Protein AF-A0A835G4K2-F1 (afdb_monomer_lite)

Secondary structure (DSSP, 8-state):
-PPEEEEETTTTEEEEEPPSSPPHHHHHHHHHHHHTT-EEES--B-TTSPBPSSEEES-S----------GGG---TT--HHHHHHHHHHHHHHHHHHHH--HHHHHHHHHHHHHHHHHHHHHHHHHHHHHHHHHHH-HHHHHHHHHHH-S-SSPPS-EEETTEEE--HHHHHHHHHHHHHHHSPP-----S-------

pLDDT: mean 77.98, std 14.08, range [44.12, 98.12]

Organism: Spodoptera exigua (NCBI:txid7107)

Radius of gyration: 25.89 Å; chains: 1; bounding box: 50×39×83 Å

Structure (mmCIF, N/CA/C/O backbone):
data_AF-A0A835G4K2-F1
#
_entry.id   AF-A0A835G4K2-F1
#
loop_
_atom_site.group_PDB
_atom_site.id
_atom_site.type_symbol
_atom_site.label_atom_id
_atom_site.label_alt_id
_atom_site.label_comp_id
_atom_site.label_asym_id
_atom_site.label_entity_id
_atom_site.label_seq_id
_atom_site.pdbx_PDB_ins_code
_atom_site.Cartn_x
_atom_site.Cartn_y
_atom_site.Cartn_z
_atom_site.occupancy
_atom_site.B_iso_or_equiv
_atom_site.auth_seq_id
_atom_site.auth_comp_id
_atom_site.auth_asym_id
_atom_site.auth_atom_id
_atom_site.pdbx_PDB_model_num
ATOM 1 N N . MET A 1 1 ? -15.931 -18.625 -16.075 1.00 48.75 1 MET A N 1
ATOM 2 C CA . MET A 1 1 ? -16.857 -17.596 -16.593 1.00 48.75 1 MET A CA 1
ATOM 3 C C . MET A 1 1 ? -16.774 -16.388 -15.678 1.00 48.75 1 MET A C 1
ATOM 5 O O . MET A 1 1 ? -16.647 -16.581 -14.477 1.00 48.75 1 MET A O 1
ATOM 9 N N . GLY A 1 2 ? -16.692 -15.182 -16.240 1.00 57.69 2 GLY A N 1
ATOM 10 C CA . GLY A 1 2 ? -16.420 -13.950 -15.491 1.00 57.69 2 GLY A CA 1
ATOM 11 C C . GLY A 1 2 ? -17.673 -13.121 -15.216 1.00 57.69 2 GLY A C 1
ATOM 12 O O . GLY A 1 2 ? -18.756 -13.422 -15.719 1.00 57.69 2 GLY A O 1
ATOM 13 N N . LEU A 1 3 ? -17.499 -12.058 -14.431 1.00 66.44 3 LEU A N 1
ATOM 14 C CA . LEU A 1 3 ? -18.499 -11.005 -14.264 1.00 66.44 3 LEU A CA 1
ATOM 15 C C . LEU A 1 3 ? -18.746 -10.329 -15.616 1.00 66.44 3 LEU A C 1
ATOM 17 O O . LEU A 1 3 ? -17.797 -9.885 -16.267 1.00 66.44 3 LEU A O 1
ATOM 21 N N . LEU A 1 4 ? -20.008 -10.273 -16.038 1.00 73.81 4 LEU A N 1
ATOM 22 C CA . LEU A 1 4 ? -20.408 -9.470 -17.187 1.00 73.81 4 LEU A CA 1
ATOM 23 C C . LEU A 1 4 ? -20.665 -8.048 -16.710 1.00 73.81 4 LEU A C 1
ATOM 25 O O . LEU A 1 4 ? -21.103 -7.837 -15.586 1.00 73.81 4 LEU A O 1
ATOM 29 N N . TRP A 1 5 ? -20.390 -7.071 -17.559 1.00 75.38 5 TRP A N 1
ATOM 30 C CA . TRP A 1 5 ? -20.588 -5.669 -17.227 1.00 75.38 5 TRP A CA 1
ATOM 31 C C . TRP A 1 5 ? -21.535 -5.053 -18.245 1.00 75.38 5 TRP A C 1
ATOM 33 O O . TRP A 1 5 ? -21.239 -5.049 -19.440 1.00 75.38 5 TRP A O 1
ATOM 43 N N . SER A 1 6 ? -22.677 -4.551 -17.780 1.00 75.25 6 SER A N 1
ATOM 44 C CA . SER A 1 6 ? -23.662 -3.890 -18.635 1.00 75.25 6 SER A CA 1
ATOM 45 C C . SER A 1 6 ? -23.572 -2.372 -18.482 1.00 75.25 6 SER A C 1
ATOM 47 O O . SER A 1 6 ? -23.557 -1.890 -17.343 1.00 75.25 6 SER A O 1
ATOM 49 N N . PRO A 1 7 ? -23.555 -1.606 -19.585 1.00 76.25 7 PRO A N 1
ATOM 50 C CA . PRO A 1 7 ? -23.601 -0.153 -19.524 1.00 76.25 7 PRO A CA 1
ATOM 51 C C . PRO A 1 7 ? -24.964 0.328 -19.033 1.00 76.25 7 PRO A C 1
ATOM 53 O O . PRO A 1 7 ? -26.002 -0.158 -19.478 1.00 76.25 7 PRO A O 1
ATOM 56 N N . ILE A 1 8 ? -24.960 1.308 -18.134 1.00 67.50 8 ILE A N 1
ATOM 57 C CA . ILE A 1 8 ? -26.169 1.968 -17.636 1.00 67.50 8 ILE A CA 1
ATOM 58 C C . ILE A 1 8 ? -25.994 3.469 -17.847 1.00 67.50 8 ILE A C 1
ATOM 60 O O . ILE A 1 8 ? -24.923 4.000 -17.581 1.00 67.50 8 ILE A O 1
ATOM 64 N N . SER A 1 9 ? -27.043 4.134 -18.352 1.00 57.31 9 SER A N 1
ATOM 65 C CA . SER A 1 9 ? -27.071 5.574 -18.662 1.00 57.31 9 SER A CA 1
ATOM 66 C C . SER A 1 9 ? -25.982 6.038 -19.646 1.00 57.31 9 SER A C 1
ATOM 68 O O . SER A 1 9 ? -24.827 6.224 -19.276 1.00 57.31 9 SER A O 1
ATOM 70 N N . LYS A 1 10 ? -26.339 6.240 -20.926 1.00 60.12 10 LYS A N 1
ATOM 71 C CA . LYS A 1 10 ? -25.470 6.811 -21.989 1.00 60.12 10 LYS A CA 1
ATOM 72 C C . LYS A 1 10 ? -24.029 6.239 -22.082 1.00 60.12 10 LYS A C 1
ATOM 74 O O . LYS A 1 10 ? -23.176 6.852 -22.711 1.00 60.12 10 LYS A O 1
ATOM 79 N N . GLY A 1 11 ?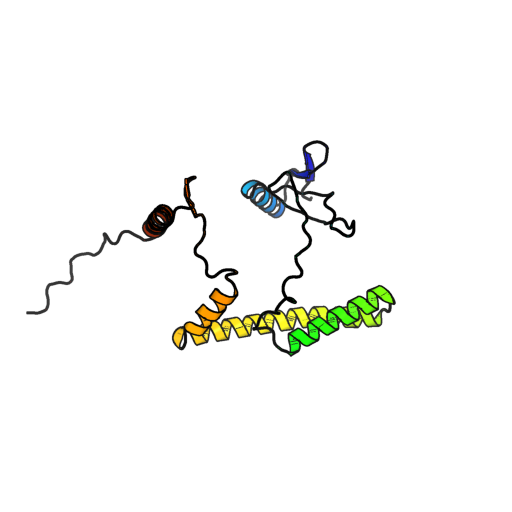 -23.752 5.068 -21.494 1.00 60.31 11 GLY A N 1
ATOM 80 C CA . GLY A 1 11 ? -22.424 4.442 -21.459 1.00 60.31 11 GLY A CA 1
ATOM 81 C C . GLY A 1 11 ? -21.434 5.037 -20.446 1.00 60.31 11 GLY A C 1
ATOM 82 O O . GLY A 1 11 ? -20.242 4.738 -20.528 1.00 60.31 11 GLY A O 1
ATOM 83 N N . CYS A 1 12 ? -21.885 5.868 -19.501 1.00 60.62 12 CYS A N 1
ATOM 84 C CA . CYS A 1 12 ? -20.992 6.555 -18.562 1.00 60.62 12 CYS A CA 1
ATOM 85 C C . CYS A 1 12 ? -20.387 5.613 -17.506 1.00 60.62 12 CYS A C 1
ATOM 87 O O . CYS A 1 12 ? -19.228 5.790 -17.124 1.00 60.62 12 CYS A O 1
ATOM 89 N N . TYR A 1 13 ? -21.132 4.592 -17.075 1.00 71.50 13 TYR A N 1
ATOM 90 C CA . TYR A 1 13 ? -20.668 3.582 -16.123 1.00 71.50 13 TYR A CA 1
ATOM 91 C C . TYR A 1 13 ? -21.251 2.200 -16.423 1.00 71.50 13 TYR A C 1
ATOM 93 O O . TYR A 1 13 ? -22.231 2.045 -17.157 1.00 71.50 13 TYR A O 1
ATOM 101 N N . LEU A 1 14 ? -20.613 1.180 -15.856 1.00 74.50 14 LEU A N 1
ATOM 102 C CA . LEU A 1 14 ? -21.011 -0.212 -15.950 1.00 74.50 14 LEU A CA 1
ATOM 103 C C . LEU A 1 14 ? -21.478 -0.718 -14.585 1.00 74.50 14 LEU A C 1
ATOM 105 O O . LEU A 1 14 ? -20.848 -0.445 -13.559 1.00 74.50 14 LEU A O 1
ATOM 109 N N . LYS A 1 15 ? -22.548 -1.514 -14.574 1.00 76.25 15 LYS A N 1
ATOM 110 C CA . LYS A 1 15 ? -22.888 -2.353 -13.420 1.00 76.25 15 LYS A CA 1
ATOM 111 C C . LYS A 1 15 ? -22.570 -3.813 -13.714 1.00 76.25 15 LYS A C 1
ATOM 113 O O . LYS A 1 15 ? -22.701 -4.246 -14.864 1.00 76.25 15 LYS A O 1
ATOM 118 N N . PRO A 1 16 ? -22.131 -4.559 -12.694 1.00 75.50 16 PRO A N 1
ATOM 119 C CA . PRO A 1 16 ? -21.855 -5.968 -12.855 1.00 75.50 16 PRO A CA 1
ATOM 120 C C . PRO A 1 16 ? -23.190 -6.724 -12.966 1.00 75.50 16 PRO A C 1
ATOM 122 O O . PRO A 1 16 ? -24.143 -6.458 -12.236 1.00 75.50 16 PRO A O 1
ATOM 125 N N . VAL A 1 17 ? -23.258 -7.657 -13.905 1.00 72.50 17 VAL A N 1
ATOM 126 C CA . VAL A 1 17 ? -24.397 -8.537 -14.160 1.00 72.50 17 VAL A CA 1
ATOM 127 C C . VAL A 1 17 ? -23.929 -9.964 -13.927 1.00 72.50 17 VAL A C 1
ATOM 129 O O . VAL A 1 17 ? -22.868 -10.375 -14.412 1.00 72.50 17 VAL A O 1
ATOM 132 N N . ALA A 1 18 ? -24.722 -10.725 -13.176 1.00 62.84 18 ALA A N 1
ATOM 133 C CA . ALA A 1 18 ? -24.475 -12.144 -12.989 1.00 62.84 18 ALA A CA 1
ATOM 134 C C . ALA A 1 18 ? -24.522 -12.852 -14.350 1.00 62.84 18 ALA A C 1
ATOM 136 O O . ALA A 1 18 ? -25.556 -12.870 -15.015 1.00 62.84 18 ALA A O 1
ATOM 137 N N . SER A 1 19 ? -23.405 -13.444 -14.774 1.00 61.34 19 SER A N 1
ATOM 138 C CA . SER A 1 19 ? -23.455 -14.478 -15.803 1.00 61.34 19 SER A CA 1
ATOM 139 C C . SER A 1 19 ? -24.016 -15.738 -15.149 1.00 61.34 19 SER A C 1
ATOM 141 O O . SER A 1 19 ? -23.544 -16.140 -14.092 1.00 61.34 19 SER A O 1
ATOM 143 N N . ILE A 1 20 ? -25.051 -16.343 -15.729 1.00 60.53 20 ILE A N 1
ATOM 144 C CA . ILE A 1 20 ? -25.558 -17.635 -15.254 1.00 60.53 20 ILE A CA 1
ATOM 145 C C . ILE A 1 20 ? -24.767 -18.732 -15.986 1.00 60.53 20 ILE A C 1
ATOM 147 O O . ILE A 1 20 ? -24.764 -18.718 -17.220 1.00 60.53 20 ILE A O 1
ATOM 151 N N . PRO A 1 21 ? -24.110 -19.684 -15.290 1.00 55.91 21 PRO A N 1
ATOM 152 C CA . PRO A 1 21 ? -23.975 -19.822 -13.837 1.00 55.91 21 PRO A CA 1
ATOM 153 C C . PRO A 1 21 ? -22.789 -19.012 -13.273 1.00 55.91 21 PRO A C 1
ATOM 155 O O . PRO A 1 21 ? -21.667 -19.092 -13.783 1.00 55.91 21 PRO A O 1
ATOM 158 N N . ALA A 1 22 ? -23.034 -18.258 -12.196 1.00 59.00 22 ALA A N 1
ATOM 159 C CA . ALA A 1 22 ? -22.029 -17.407 -11.564 1.00 59.00 22 ALA A CA 1
ATOM 160 C C . ALA A 1 22 ? -21.124 -18.238 -10.643 1.00 59.00 22 ALA A C 1
ATOM 162 O O . ALA A 1 22 ? -21.602 -19.030 -9.834 1.00 59.00 22 ALA A O 1
ATOM 163 N N . ASP A 1 23 ? -19.807 -18.044 -10.744 1.00 72.38 23 ASP A N 1
ATOM 164 C CA . ASP A 1 23 ? -18.844 -18.577 -9.77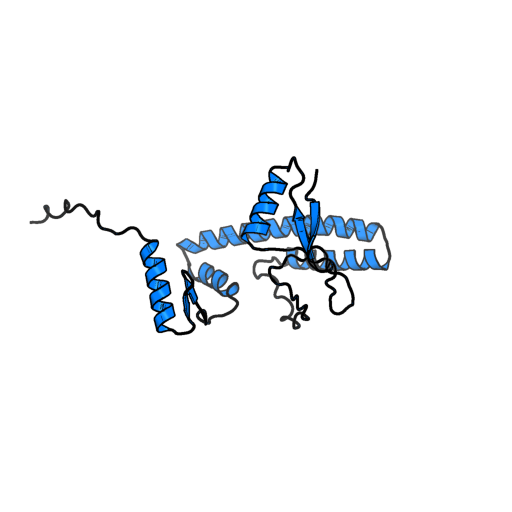1 1.00 72.38 23 ASP A CA 1
ATOM 165 C C . ASP A 1 23 ? -19.155 -18.020 -8.361 1.00 72.38 23 ASP A C 1
ATOM 167 O O . ASP A 1 23 ? -19.597 -16.874 -8.218 1.00 72.38 23 ASP A O 1
ATOM 171 N N . SER A 1 24 ? -18.902 -18.792 -7.300 1.00 76.38 24 SER A N 1
ATOM 172 C CA . SER A 1 24 ? -19.166 -18.389 -5.905 1.00 76.38 24 SER A CA 1
ATOM 173 C C . SER A 1 24 ? -18.432 -17.097 -5.533 1.00 76.38 24 SER A C 1
ATOM 175 O O . SER A 1 24 ? -18.964 -16.243 -4.824 1.00 76.38 24 SER A O 1
ATOM 177 N N . LYS A 1 25 ? -17.239 -16.889 -6.102 1.00 78.31 25 LYS A N 1
ATOM 178 C CA . LYS A 1 25 ? -16.471 -15.643 -5.955 1.00 78.31 25 LYS A CA 1
ATOM 179 C C . LYS A 1 25 ? -17.099 -14.465 -6.696 1.00 78.31 25 LYS A C 1
ATOM 181 O O . LYS A 1 25 ? -17.064 -13.347 -6.192 1.00 78.31 25 LYS A O 1
ATOM 186 N N . ALA A 1 26 ? -17.651 -14.701 -7.886 1.00 76.75 26 ALA A N 1
ATOM 187 C CA . ALA A 1 26 ? -18.328 -13.665 -8.661 1.00 76.75 26 ALA A CA 1
ATOM 188 C C . ALA A 1 26 ? -19.593 -13.197 -7.934 1.00 76.75 26 ALA A C 1
ATOM 190 O O . ALA A 1 26 ? -19.836 -11.999 -7.850 1.00 76.75 26 ALA A O 1
ATOM 191 N N . THR A 1 27 ? -20.327 -14.134 -7.334 1.00 78.31 27 THR A N 1
ATOM 192 C CA . THR A 1 27 ? -21.513 -13.851 -6.515 1.00 78.31 27 THR A CA 1
ATOM 193 C C . THR A 1 27 ? -21.160 -12.989 -5.303 1.00 78.31 27 THR A C 1
ATOM 195 O O . THR A 1 27 ? -21.750 -11.933 -5.125 1.00 78.31 27 THR A O 1
ATOM 198 N N . PHE A 1 28 ? -20.101 -13.330 -4.559 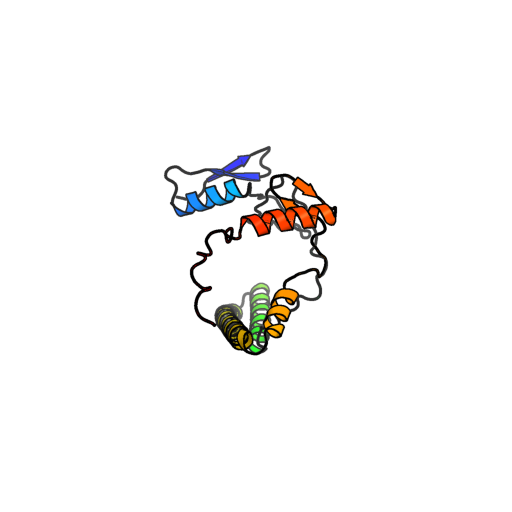1.00 81.94 28 PHE A N 1
ATOM 199 C CA . PHE A 1 28 ? -19.638 -12.501 -3.438 1.00 81.94 28 PHE A CA 1
ATOM 200 C C . PHE A 1 28 ? -19.264 -11.070 -3.860 1.00 81.94 28 PHE A C 1
ATOM 202 O O . PHE A 1 28 ? -19.558 -10.103 -3.161 1.00 81.94 28 PHE A O 1
ATOM 209 N N . ILE A 1 29 ? -18.608 -10.920 -5.016 1.00 80.75 29 ILE A N 1
ATOM 210 C CA . ILE A 1 29 ? -18.260 -9.599 -5.550 1.00 80.75 29 ILE A CA 1
ATOM 211 C C . ILE A 1 29 ? -19.523 -8.829 -5.955 1.00 80.75 29 ILE A C 1
ATOM 213 O O . ILE A 1 29 ? -19.603 -7.635 -5.683 1.00 80.75 29 ILE A O 1
ATOM 217 N N . LEU A 1 30 ? -20.509 -9.486 -6.569 1.00 80.69 30 LEU A N 1
ATOM 218 C CA . LEU A 1 30 ? -21.797 -8.873 -6.908 1.00 80.69 30 LEU A CA 1
ATOM 219 C C . LEU A 1 30 ? -22.533 -8.394 -5.660 1.00 80.69 30 LEU A C 1
ATOM 221 O O . LEU A 1 30 ? -22.976 -7.248 -5.630 1.00 80.69 30 LEU A O 1
ATOM 225 N N . ASP A 1 31 ? -22.595 -9.231 -4.628 1.00 81.38 31 ASP A N 1
ATOM 226 C CA . ASP A 1 31 ? -23.243 -8.902 -3.362 1.00 81.38 31 ASP A CA 1
ATOM 227 C C . ASP A 1 31 ? -22.553 -7.717 -2.690 1.00 81.38 31 ASP A C 1
ATOM 229 O O . ASP A 1 31 ? -23.218 -6.779 -2.262 1.00 81.38 31 ASP A O 1
ATOM 233 N N . PHE A 1 32 ? -21.218 -7.702 -2.664 1.00 83.75 32 PHE A N 1
ATOM 234 C CA . PHE A 1 32 ? -20.450 -6.588 -2.113 1.00 83.75 32 PHE A CA 1
ATOM 235 C C . PHE A 1 32 ? -20.661 -5.287 -2.901 1.00 83.75 32 PHE A C 1
ATOM 237 O O . PHE A 1 32 ? -20.906 -4.235 -2.311 1.00 83.75 32 PHE A O 1
ATOM 244 N N . LEU A 1 33 ? -20.594 -5.343 -4.235 1.00 82.75 33 LEU A N 1
ATOM 245 C CA . LEU A 1 33 ? -20.821 -4.175 -5.089 1.00 82.75 33 LEU A CA 1
ATOM 246 C C . LEU A 1 33 ? -22.257 -3.658 -4.944 1.00 82.75 33 LEU A C 1
ATOM 248 O O . LEU A 1 33 ? -22.457 -2.448 -4.881 1.00 82.75 33 LEU A O 1
ATOM 252 N N . SER A 1 34 ? -23.239 -4.552 -4.825 1.00 81.50 34 SER A N 1
ATOM 253 C CA . SER A 1 34 ? -24.638 -4.199 -4.581 1.00 81.50 34 SER A CA 1
ATOM 254 C C . SER A 1 34 ? -24.832 -3.574 -3.199 1.00 81.50 34 SER A C 1
ATOM 256 O O . SER A 1 34 ? -25.414 -2.497 -3.090 1.00 81.50 34 SER A O 1
ATOM 258 N N . LEU A 1 3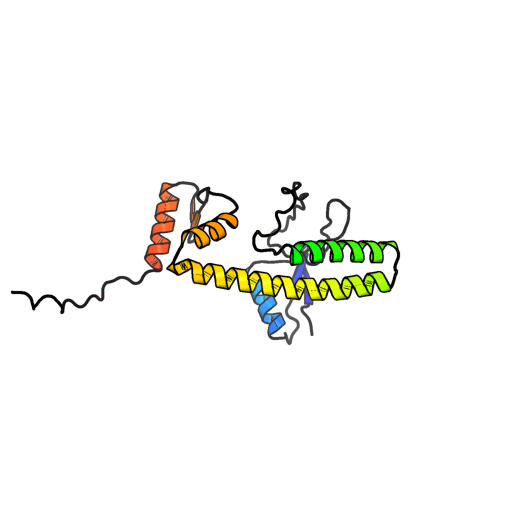5 ? -24.301 -4.205 -2.148 1.00 81.56 35 LEU A N 1
ATOM 259 C CA . LEU A 1 35 ? -24.386 -3.734 -0.764 1.00 81.56 35 LEU A CA 1
ATOM 260 C C . LEU A 1 35 ? -23.790 -2.334 -0.606 1.00 81.56 35 LEU A C 1
ATOM 262 O O . LEU A 1 35 ? -24.355 -1.481 0.074 1.00 81.56 35 LEU A O 1
ATOM 266 N N . CYS A 1 36 ? -22.650 -2.090 -1.249 1.00 79.94 36 CYS A N 1
ATOM 267 C CA . CYS A 1 36 ? -21.974 -0.802 -1.201 1.00 79.94 36 CYS A CA 1
ATOM 268 C C . CYS A 1 36 ? -22.481 0.191 -2.259 1.00 79.94 36 CYS A C 1
ATOM 270 O O . CYS A 1 36 ? -21.959 1.300 -2.317 1.00 79.94 36 CYS A O 1
ATOM 272 N N . ASN A 1 37 ? -23.465 -0.185 -3.087 1.00 81.12 37 ASN A N 1
ATOM 273 C CA . ASN A 1 37 ? -23.966 0.597 -4.223 1.00 81.12 37 ASN A CA 1
ATOM 274 C C . ASN A 1 37 ? -22.846 1.085 -5.168 1.00 81.12 37 ASN A C 1
ATOM 276 O O . ASN A 1 37 ? -22.836 2.229 -5.617 1.00 81.12 37 ASN A O 1
ATOM 280 N N . LEU A 1 38 ? -21.862 0.229 -5.437 1.00 80.75 38 LEU A N 1
ATOM 281 C CA . LEU A 1 38 ? -20.697 0.540 -6.259 1.00 80.75 38 LEU A CA 1
ATOM 282 C C . LEU A 1 38 ? -20.958 0.224 -7.734 1.00 80.75 38 LEU A C 1
ATOM 284 O O . LEU A 1 38 ? -21.431 -0.852 -8.097 1.00 80.75 38 LEU A O 1
ATOM 288 N N . SER A 1 39 ? -20.567 1.155 -8.597 1.00 81.06 39 SER A N 1
ATOM 289 C CA . SER A 1 39 ? -20.572 1.012 -10.053 1.00 81.06 39 SER A CA 1
ATOM 290 C C . SER A 1 39 ? -19.181 1.275 -10.623 1.00 81.06 39 SER A C 1
ATOM 292 O O . SER A 1 39 ? -18.377 1.979 -10.008 1.00 81.06 39 SER A O 1
ATOM 294 N N . GLN A 1 40 ? -18.874 0.674 -11.774 1.00 83.19 40 GLN A N 1
ATOM 295 C CA . GLN A 1 40 ? -17.574 0.815 -12.423 1.00 83.19 40 GLN A CA 1
ATOM 296 C C . GLN A 1 40 ? -17.588 1.939 -13.457 1.00 83.19 40 GLN A C 1
ATOM 298 O O . GLN A 1 40 ? -18.429 1.958 -14.351 1.00 83.19 40 GLN A O 1
ATOM 303 N N . PHE A 1 41 ? -16.590 2.815 -13.414 1.00 81.50 41 PHE A N 1
ATOM 304 C CA . PHE A 1 41 ? -16.417 3.906 -14.365 1.00 81.50 41 PHE A CA 1
ATOM 305 C C . PHE A 1 41 ? -15.158 3.686 -15.203 1.00 81.50 41 PHE A C 1
ATOM 307 O O . PHE A 1 41 ? -14.063 3.534 -14.668 1.00 81.50 41 PHE A O 1
ATOM 314 N N . ASN A 1 42 ? -15.315 3.685 -16.530 1.00 73.00 42 ASN A N 1
ATOM 315 C CA . ASN A 1 42 ? -14.246 3.307 -17.465 1.00 73.00 42 ASN A CA 1
ATOM 316 C C . ASN A 1 42 ? -13.619 4.471 -18.229 1.00 73.00 42 ASN A C 1
ATOM 318 O O . ASN A 1 42 ? -12.627 4.271 -18.915 1.00 73.00 42 ASN A O 1
ATOM 322 N N . HIS A 1 43 ? -14.191 5.671 -18.139 1.00 75.81 43 HIS A N 1
ATOM 323 C CA . HIS A 1 43 ? -13.753 6.838 -18.916 1.00 75.81 43 HIS A CA 1
ATOM 324 C C . HIS A 1 43 ? -13.139 7.936 -18.045 1.00 75.81 43 HIS A C 1
ATOM 326 O O . HIS A 1 43 ? -12.981 9.075 -18.480 1.00 75.81 43 HIS A O 1
ATOM 332 N N . VAL A 1 44 ? -12.793 7.604 -16.803 1.00 78.12 44 VAL A N 1
ATOM 333 C CA . VAL A 1 44 ? -12.224 8.560 -15.858 1.00 78.12 44 VAL A CA 1
ATOM 334 C C . VAL A 1 44 ? -10.764 8.796 -16.221 1.00 78.12 44 VAL A C 1
ATOM 336 O O . VAL A 1 44 ? -9.969 7.859 -16.261 1.00 78.12 44 VAL A O 1
ATOM 339 N N . LYS A 1 45 ? -10.392 10.051 -16.469 1.00 79.88 45 LYS A N 1
ATOM 340 C CA . LYS A 1 45 ? -9.005 10.449 -16.720 1.00 79.88 45 LYS A CA 1
ATOM 341 C C . LYS A 1 45 ? -8.456 11.246 -15.546 1.00 79.88 45 LYS A C 1
ATOM 343 O O . LYS A 1 45 ? -9.194 11.936 -14.851 1.00 79.88 45 LYS A O 1
ATOM 348 N N . ASN A 1 46 ? -7.147 11.168 -15.338 1.00 77.19 46 ASN A N 1
ATOM 349 C CA . ASN A 1 46 ? -6.450 12.081 -14.433 1.00 77.19 46 ASN A CA 1
ATOM 350 C C . ASN A 1 46 ? -6.003 13.369 -15.148 1.00 77.19 46 ASN A C 1
ATOM 352 O O . ASN A 1 46 ? -6.094 13.471 -16.368 1.00 77.19 46 ASN A O 1
ATOM 356 N N . LYS A 1 47 ? -5.419 14.314 -14.393 1.00 74.81 47 LYS A N 1
ATOM 357 C CA . LYS A 1 47 ? -4.889 15.601 -14.898 1.00 74.81 47 LYS A CA 1
ATOM 358 C C . LYS A 1 47 ? -3.868 15.515 -16.044 1.00 74.81 47 LYS A C 1
ATOM 360 O O . LYS A 1 47 ? -3.546 16.527 -16.647 1.00 74.81 47 LYS A O 1
ATOM 365 N N . ASN A 1 48 ? -3.315 14.331 -16.308 1.00 76.31 48 ASN A N 1
ATOM 366 C CA . ASN A 1 48 ? -2.366 14.081 -17.394 1.00 76.31 48 ASN A CA 1
ATOM 367 C C . ASN A 1 48 ? -3.025 13.331 -18.567 1.00 76.31 48 ASN A C 1
ATOM 369 O O . ASN A 1 48 ? -2.319 12.647 -19.310 1.00 76.31 48 ASN A O 1
ATOM 373 N N . GLU A 1 49 ? -4.357 13.366 -18.678 1.00 78.50 49 GLU A N 1
ATOM 374 C CA . GLU A 1 49 ? -5.146 12.664 -19.701 1.00 78.50 49 GLU A CA 1
ATOM 375 C C . GLU A 1 49 ? -4.963 11.135 -19.710 1.00 78.50 49 GLU A C 1
ATOM 377 O O . GLU A 1 49 ? -5.276 10.461 -20.693 1.00 78.50 49 GLU A O 1
ATOM 382 N N . ARG A 1 50 ? -4.467 10.547 -18.612 1.00 77.38 50 ARG A N 1
ATOM 383 C CA . ARG A 1 50 ? -4.315 9.089 -18.503 1.00 77.38 50 ARG A CA 1
ATOM 384 C C . ARG A 1 50 ? -5.577 8.476 -17.920 1.00 77.38 50 ARG A C 1
ATOM 386 O O . ARG A 1 50 ? -6.028 8.913 -16.861 1.00 77.38 50 ARG A O 1
ATOM 393 N N . LEU A 1 51 ? -6.082 7.445 -18.593 1.00 82.00 51 LEU A N 1
ATOM 394 C CA . LEU A 1 51 ? -7.219 6.650 -18.141 1.00 82.00 51 LEU A CA 1
ATOM 395 C C . LEU A 1 51 ? -6.909 5.992 -16.789 1.00 82.00 51 LEU A C 1
ATOM 397 O O . LEU A 1 51 ? -5.824 5.437 -16.595 1.00 82.00 51 LEU A O 1
ATOM 401 N N . LEU A 1 52 ? -7.850 6.086 -15.856 1.00 76.56 52 LEU A N 1
ATOM 402 C CA . LEU A 1 52 ? -7.841 5.347 -14.604 1.00 76.56 52 LEU A CA 1
ATOM 403 C C . LEU A 1 52 ? -8.612 4.044 -14.814 1.00 76.56 52 LEU A C 1
ATOM 405 O O . LEU A 1 52 ? -9.811 4.066 -15.079 1.00 76.56 52 LEU A O 1
ATOM 409 N N . ASP A 1 53 ? -7.919 2.916 -14.683 1.00 74.50 53 ASP A N 1
ATOM 410 C CA . ASP A 1 53 ? -8.555 1.601 -14.709 1.00 74.50 53 ASP A CA 1
ATOM 411 C C . ASP A 1 53 ? -9.226 1.288 -13.363 1.00 74.50 53 ASP A C 1
ATOM 413 O O . ASP A 1 53 ? -8.720 1.661 -12.302 1.00 74.50 53 ASP A O 1
ATOM 417 N N . LEU A 1 54 ? -10.329 0.531 -13.417 1.00 76.25 54 LEU A N 1
ATOM 418 C CA . LEU A 1 54 ? -11.014 -0.061 -12.256 1.00 76.25 54 LEU A CA 1
ATOM 419 C C . LEU A 1 54 ? -11.501 0.954 -11.205 1.00 76.25 54 LEU A C 1
ATOM 421 O O . LEU A 1 54 ? -11.364 0.735 -10.000 1.00 76.25 54 LEU A O 1
ATOM 425 N N . VAL A 1 55 ? -12.104 2.058 -11.646 1.00 79.88 55 VAL A N 1
ATOM 426 C CA . VAL A 1 55 ? -12.722 3.025 -10.729 1.00 79.88 55 VAL A CA 1
ATOM 427 C C . VAL A 1 55 ? -14.089 2.509 -10.286 1.00 79.88 55 VAL A C 1
ATOM 429 O O . VAL A 1 55 ? -14.995 2.405 -11.106 1.00 79.88 55 VAL A O 1
ATOM 432 N N . LEU A 1 56 ? -14.241 2.201 -8.995 1.00 83.06 56 LEU A N 1
ATOM 433 C CA . LEU A 1 56 ? -15.509 1.798 -8.379 1.00 83.06 56 LEU A CA 1
ATOM 434 C C . LEU A 1 56 ? -16.016 2.917 -7.467 1.00 83.06 56 LEU A C 1
ATOM 436 O O . LEU A 1 56 ? -15.322 3.294 -6.524 1.00 83.06 56 LEU A O 1
ATOM 440 N N . CYS A 1 57 ? -17.204 3.453 -7.743 1.00 80.06 57 CYS A N 1
ATOM 441 C CA . CYS A 1 57 ? -17.771 4.567 -6.982 1.00 80.06 57 CYS A CA 1
ATOM 442 C C . CYS A 1 57 ? -19.298 4.465 -6.863 1.00 80.06 57 CYS A C 1
ATOM 444 O O . CYS A 1 57 ? -19.960 3.814 -7.674 1.00 80.06 57 CYS A O 1
ATOM 446 N N . THR A 1 58 ? -19.843 5.118 -5.838 1.00 77.62 58 THR A N 1
ATOM 447 C CA . THR A 1 58 ? -21.281 5.201 -5.548 1.00 77.62 58 THR A CA 1
ATOM 448 C C . THR A 1 58 ? -21.981 6.385 -6.219 1.00 77.62 58 THR A C 1
ATOM 450 O O . THR A 1 58 ? -23.208 6.421 -6.243 1.00 77.62 58 THR A O 1
ATOM 453 N N . SER A 1 59 ? -21.221 7.357 -6.740 1.00 67.31 59 SER A N 1
ATOM 454 C CA . SER A 1 59 ? -21.726 8.623 -7.290 1.00 67.31 59 SER A CA 1
ATOM 455 C C . SER A 1 59 ? -21.613 8.669 -8.812 1.00 67.31 59 SER A C 1
ATOM 457 O O . SER A 1 59 ? -20.554 8.362 -9.354 1.00 67.31 59 SER A O 1
ATOM 459 N N . ASP A 1 60 ? -22.666 9.151 -9.482 1.00 63.31 60 ASP A N 1
ATOM 460 C CA . ASP A 1 60 ? -22.692 9.426 -10.930 1.00 63.31 60 ASP A CA 1
ATOM 461 C C . ASP A 1 60 ? -21.740 10.566 -11.343 1.00 63.31 60 ASP A C 1
ATOM 463 O O . ASP A 1 60 ? -21.407 10.717 -12.520 1.00 63.31 60 ASP A O 1
ATOM 467 N N . VAL A 1 61 ? -21.286 11.371 -10.376 1.00 61.31 61 VAL A N 1
ATOM 468 C CA . VAL A 1 61 ? -20.312 12.447 -10.575 1.00 61.31 61 VAL A CA 1
ATOM 469 C C . VAL A 1 61 ? -19.003 12.055 -9.902 1.00 61.31 61 VAL A C 1
ATOM 471 O O . VAL A 1 61 ? -18.927 11.953 -8.676 1.00 61.31 61 VAL A O 1
ATOM 474 N N . ILE A 1 62 ? -17.966 11.853 -10.716 1.00 65.88 62 ILE A N 1
ATOM 475 C CA . ILE A 1 62 ? -16.594 11.620 -10.260 1.00 65.88 62 ILE A CA 1
ATOM 476 C C . ILE A 1 62 ? -15.800 12.904 -10.462 1.00 65.88 62 ILE A C 1
ATOM 478 O O . ILE A 1 62 ? -15.542 13.301 -11.597 1.00 65.88 62 ILE A O 1
ATOM 482 N N . CYS A 1 63 ? -15.369 13.522 -9.364 1.00 63.84 63 CYS A N 1
ATOM 483 C CA . CYS A 1 63 ? -14.339 14.553 -9.402 1.00 63.84 63 CYS A CA 1
ATOM 484 C C . CYS A 1 63 ? -12.974 13.890 -9.181 1.00 63.84 63 CYS A C 1
ATOM 486 O O . CYS A 1 63 ? -12.769 13.208 -8.175 1.00 63.84 63 CYS A O 1
ATOM 488 N N . VAL A 1 64 ? -12.045 14.057 -10.124 1.00 65.25 64 VAL A N 1
ATOM 489 C CA . VAL A 1 64 ? -10.648 13.642 -9.943 1.00 65.25 64 VAL A CA 1
ATOM 490 C C . VAL A 1 64 ? -9.834 14.883 -9.644 1.00 65.25 64 VAL A C 1
ATOM 492 O O . VAL A 1 64 ? -9.401 15.592 -10.551 1.00 65.25 64 VAL A O 1
ATOM 495 N N . GLU A 1 65 ? -9.611 15.132 -8.363 1.00 60.34 65 GLU A N 1
ATOM 496 C CA . GLU A 1 65 ? -8.759 16.233 -7.940 1.00 60.34 65 GLU A CA 1
ATOM 497 C C . GLU A 1 65 ? -7.289 15.798 -7.928 1.00 60.34 65 GLU A C 1
ATOM 499 O O . GLU A 1 65 ? -6.969 14.634 -7.644 1.00 60.34 65 GLU A O 1
ATOM 504 N N . PRO A 1 66 ? -6.353 16.705 -8.261 1.00 56.72 66 PRO A N 1
ATOM 505 C CA . PRO A 1 66 ? -4.955 16.486 -7.951 1.00 56.72 66 PRO A CA 1
ATOM 506 C C . PRO A 1 66 ? -4.848 16.190 -6.458 1.00 56.72 66 PRO A C 1
ATOM 508 O O . PRO A 1 66 ? -5.386 16.928 -5.642 1.00 56.72 66 PRO A O 1
ATOM 511 N N . VAL A 1 67 ? -4.110 15.142 -6.099 1.00 56.59 67 VAL A N 1
ATOM 512 C CA . VAL A 1 67 ? -3.610 15.036 -4.731 1.00 56.59 67 VAL A CA 1
ATOM 513 C C . VAL A 1 67 ? -2.780 16.302 -4.510 1.00 56.59 67 VAL A C 1
ATOM 515 O O . VAL A 1 67 ? -1.705 16.421 -5.109 1.00 56.59 67 VAL A O 1
ATOM 518 N N . GLU A 1 68 ? -3.319 17.254 -3.731 1.00 51.56 68 GLU A N 1
ATOM 519 C CA . GLU A 1 68 ? -2.558 18.283 -3.005 1.00 51.56 68 GLU A CA 1
ATOM 520 C C . GLU A 1 68 ? -1.246 17.623 -2.611 1.00 51.56 68 GLU A C 1
ATOM 522 O O . GLU A 1 68 ? -1.322 16.502 -2.110 1.00 51.56 68 GLU A O 1
ATOM 527 N N . GLU A 1 69 ? -0.082 18.214 -2.909 1.00 51.69 69 GLU A N 1
ATOM 528 C CA . GLU A 1 69 ? 1.225 17.593 -2.660 1.00 51.69 69 GLU A CA 1
ATOM 529 C C . GLU A 1 69 ? 1.356 17.216 -1.179 1.00 51.69 69 GLU A C 1
ATOM 531 O O . GLU A 1 69 ? 1.880 17.953 -0.347 1.00 51.69 69 GLU A O 1
ATOM 536 N N . GLY A 1 70 ? 0.817 16.049 -0.842 1.00 45.16 70 GLY A N 1
ATOM 537 C CA . GLY A 1 70 ? 0.618 15.604 0.510 1.00 45.16 70 GLY A CA 1
ATOM 538 C C . GLY A 1 70 ? 1.999 15.361 1.047 1.00 45.16 70 GLY A C 1
ATOM 539 O O . GLY A 1 70 ? 2.705 14.489 0.534 1.00 45.16 70 GLY A O 1
ATOM 540 N N . ASN A 1 71 ? 2.376 16.206 2.006 1.00 48.72 71 ASN A N 1
ATOM 541 C CA . ASN A 1 71 ? 3.611 16.209 2.772 1.00 48.72 71 ASN A CA 1
ATOM 542 C C . ASN A 1 71 ? 4.444 14.944 2.524 1.00 48.72 71 ASN A C 1
ATOM 544 O O . ASN A 1 71 ? 4.080 13.890 3.049 1.00 48.72 71 ASN A O 1
ATOM 548 N N . LYS A 1 72 ? 5.466 15.050 1.648 1.00 48.44 72 LYS A N 1
ATOM 549 C CA . LYS A 1 72 ? 6.338 13.969 1.134 1.00 48.44 72 LYS A CA 1
ATOM 550 C C . LYS A 1 72 ? 6.130 12.665 1.899 1.00 48.44 72 LYS A C 1
ATOM 552 O O . LYS A 1 72 ? 6.762 12.475 2.933 1.00 48.44 72 LYS A O 1
ATOM 557 N N . GLY A 1 73 ? 5.207 11.834 1.399 1.00 53.16 73 GLY A N 1
ATOM 558 C CA . GLY A 1 73 ? 4.603 10.708 2.116 1.00 53.16 73 GLY A CA 1
ATOM 559 C C . GLY A 1 73 ? 5.509 10.112 3.187 1.00 53.16 73 GLY A C 1
ATOM 560 O O . GLY A 1 73 ? 6.460 9.391 2.874 1.00 53.16 73 GLY A O 1
ATOM 561 N N . ASN A 1 74 ? 5.230 10.446 4.449 1.00 64.50 74 ASN A N 1
ATOM 562 C CA . ASN A 1 74 ? 5.974 9.908 5.574 1.00 64.50 74 ASN A CA 1
ATOM 563 C C . ASN A 1 74 ? 5.811 8.388 5.559 1.00 64.50 74 ASN A C 1
ATOM 565 O O . ASN A 1 74 ? 4.759 7.851 5.904 1.00 64.50 74 ASN A O 1
ATOM 569 N N . LEU A 1 75 ? 6.863 7.694 5.116 1.00 73.19 75 LEU A N 1
ATOM 570 C CA . LEU A 1 75 ? 6.921 6.239 5.167 1.00 73.19 75 LEU A CA 1
ATOM 571 C C . LEU A 1 75 ? 6.604 5.808 6.600 1.00 73.19 75 LEU A C 1
ATOM 573 O O . LEU A 1 75 ? 7.161 6.416 7.529 1.00 73.19 75 LEU A O 1
ATOM 577 N N . PRO A 1 76 ? 5.763 4.775 6.793 1.00 80.25 76 PRO A N 1
ATOM 578 C CA . PRO A 1 76 ? 5.349 4.369 8.124 1.00 80.25 76 PRO A CA 1
ATOM 579 C C . PRO A 1 76 ? 6.554 4.231 9.055 1.00 80.25 76 PRO A C 1
ATOM 581 O O . PRO A 1 76 ? 7.606 3.715 8.667 1.00 80.25 76 PRO A O 1
ATOM 584 N N . HIS A 1 77 ? 6.429 4.730 10.283 1.00 77.94 77 HIS A N 1
ATOM 585 C CA . HIS A 1 77 ? 7.554 4.803 11.221 1.00 77.94 77 HIS A CA 1
ATOM 586 C C . HIS A 1 77 ? 8.168 3.423 11.525 1.00 77.94 77 HIS A C 1
ATOM 588 O O . HIS A 1 77 ? 9.338 3.335 11.878 1.00 77.94 77 HIS A O 1
ATOM 594 N N . TRP A 1 78 ? 7.405 2.342 11.341 1.00 85.19 78 TRP A N 1
ATOM 595 C CA . TRP A 1 78 ? 7.852 0.958 11.496 1.00 85.19 78 TRP A CA 1
ATOM 596 C C . TRP A 1 78 ? 8.664 0.414 10.307 1.00 85.19 78 TRP A C 1
ATOM 598 O O . TRP A 1 78 ? 9.159 -0.710 10.360 1.00 85.19 78 TRP A O 1
ATOM 608 N N . TYR A 1 79 ? 8.841 1.188 9.231 1.00 89.94 79 TYR A N 1
ATOM 609 C CA . TYR A 1 79 ? 9.706 0.794 8.120 1.00 89.94 79 TYR A CA 1
ATOM 610 C C . TYR A 1 79 ? 11.163 0.837 8.555 1.00 89.94 79 TYR A C 1
ATOM 612 O O . TYR A 1 79 ? 11.707 1.916 8.817 1.00 89.94 79 TYR A O 1
ATOM 620 N N . SER A 1 80 ? 11.816 -0.323 8.521 1.00 91.25 80 SER A N 1
ATOM 621 C CA . SER A 1 80 ? 13.256 -0.406 8.736 1.00 91.25 80 SER A CA 1
ATOM 622 C C . SER A 1 80 ? 14.031 0.381 7.665 1.00 91.25 80 SER A C 1
ATOM 624 O O . SER A 1 80 ? 13.582 0.482 6.515 1.00 91.25 80 SER A O 1
ATOM 626 N N . PRO A 1 81 ? 15.235 0.892 7.980 1.00 91.50 81 PRO A N 1
ATOM 627 C CA . PRO A 1 81 ? 16.107 1.530 6.991 1.00 91.50 81 PRO A CA 1
ATOM 628 C C . PRO A 1 81 ? 16.382 0.639 5.769 1.00 91.50 81 PRO A C 1
ATOM 630 O O . PRO A 1 81 ? 16.447 1.127 4.640 1.00 91.50 81 PRO A O 1
ATOM 633 N N . ALA A 1 82 ? 16.475 -0.678 5.985 1.00 92.81 82 ALA A N 1
ATOM 634 C CA . ALA A 1 82 ? 16.657 -1.663 4.926 1.00 92.81 82 ALA A CA 1
ATOM 635 C C . ALA A 1 82 ? 15.463 -1.706 3.958 1.00 92.81 82 ALA A C 1
ATOM 637 O O . ALA A 1 82 ? 15.664 -1.686 2.742 1.00 92.81 82 ALA A O 1
ATOM 638 N N . LEU A 1 83 ? 14.228 -1.705 4.477 1.00 94.00 83 LEU A N 1
ATOM 639 C CA . LEU A 1 83 ? 13.019 -1.659 3.651 1.00 94.00 83 LEU A CA 1
ATOM 640 C C . LEU A 1 83 ? 12.939 -0.351 2.858 1.00 94.00 83 LEU A C 1
ATOM 642 O O . LEU A 1 83 ? 12.671 -0.378 1.656 1.00 94.00 83 LEU A O 1
ATOM 646 N N . ARG A 1 84 ? 13.241 0.786 3.498 1.00 92.06 84 ARG A N 1
ATOM 647 C CA . ARG A 1 84 ? 13.260 2.098 2.827 1.00 92.06 84 ARG A CA 1
ATOM 648 C C . ARG A 1 84 ? 14.250 2.110 1.661 1.00 92.06 84 ARG A C 1
ATOM 650 O O . ARG A 1 84 ? 13.873 2.468 0.548 1.00 92.06 84 ARG A O 1
ATOM 657 N N . ARG A 1 85 ? 15.488 1.651 1.881 1.00 93.25 85 ARG A N 1
ATOM 658 C CA . ARG A 1 85 ? 16.511 1.557 0.825 1.00 93.25 85 ARG A CA 1
ATOM 659 C C . ARG A 1 85 ? 16.073 0.624 -0.305 1.00 93.25 85 ARG A C 1
ATOM 661 O O . ARG A 1 85 ? 16.168 1.000 -1.469 1.00 93.25 85 ARG A O 1
ATOM 668 N N . CYS A 1 86 ? 15.529 -0.545 0.031 1.00 93.88 86 CYS A N 1
ATOM 669 C CA . CYS A 1 86 ? 15.064 -1.517 -0.956 1.00 93.88 86 CYS A CA 1
ATOM 670 C C . CYS A 1 86 ? 13.934 -0.953 -1.840 1.00 93.88 86 CYS A C 1
ATOM 672 O O . CYS A 1 86 ? 13.948 -1.150 -3.055 1.00 93.88 86 CYS A O 1
ATOM 674 N N . LEU A 1 87 ? 12.999 -0.188 -1.264 1.00 93.44 87 LEU A N 1
ATOM 675 C CA . LEU A 1 87 ? 11.933 0.483 -2.016 1.00 93.44 87 LEU A CA 1
ATOM 676 C C . LEU A 1 87 ? 12.476 1.539 -2.984 1.00 93.44 87 LEU A C 1
ATOM 678 O O . LEU A 1 87 ? 12.029 1.588 -4.132 1.00 93.44 87 LEU A O 1
ATOM 682 N N . LEU A 1 88 ? 13.450 2.343 -2.549 1.00 92.94 88 LEU A N 1
ATOM 683 C CA . LEU A 1 88 ? 14.093 3.347 -3.401 1.00 92.94 88 LEU A CA 1
ATOM 684 C C . LEU A 1 88 ? 14.855 2.693 -4.560 1.00 92.94 88 LEU A C 1
ATOM 686 O O . LEU A 1 88 ? 14.710 3.109 -5.710 1.00 92.94 88 LEU A O 1
ATOM 690 N N . GLU A 1 89 ? 15.611 1.630 -4.289 1.00 95.25 89 GLU A N 1
ATOM 691 C CA . GLU A 1 89 ? 16.320 0.875 -5.325 1.00 95.25 89 GLU A CA 1
ATOM 692 C C . GLU A 1 89 ? 15.352 0.220 -6.313 1.00 95.25 89 GLU A C 1
ATOM 694 O O . GLU A 1 89 ? 15.563 0.303 -7.524 1.00 95.25 89 GLU A O 1
ATOM 699 N N . LYS A 1 90 ? 14.249 -0.365 -5.828 1.00 95.94 90 LYS A N 1
ATOM 700 C CA . LYS A 1 90 ? 13.199 -0.938 -6.683 1.00 95.94 90 LYS A CA 1
ATOM 701 C C . LYS A 1 90 ? 12.668 0.109 -7.664 1.00 95.94 90 LYS A C 1
ATOM 703 O O . LYS A 1 90 ? 12.540 -0.172 -8.854 1.00 95.94 90 LYS A O 1
ATOM 708 N N . ILE A 1 91 ? 12.364 1.314 -7.174 1.00 93.81 91 ILE A N 1
ATOM 709 C CA . ILE A 1 91 ? 11.880 2.423 -8.009 1.00 93.81 91 ILE A CA 1
ATOM 710 C C . ILE A 1 91 ? 12.953 2.828 -9.026 1.00 93.81 91 ILE A C 1
ATOM 712 O O . ILE A 1 91 ? 12.648 2.945 -10.212 1.00 93.81 91 ILE A O 1
ATOM 716 N N . LYS A 1 92 ? 14.212 2.971 -8.593 1.00 95.56 92 LYS A N 1
ATOM 717 C CA . LYS A 1 92 ? 15.349 3.308 -9.463 1.00 95.56 92 LYS A CA 1
ATOM 718 C C . LYS A 1 92 ? 15.483 2.329 -10.633 1.00 95.56 92 LYS A C 1
ATOM 720 O O . LYS A 1 92 ? 15.524 2.768 -11.782 1.00 95.56 92 LYS A O 1
ATOM 725 N N . TYR A 1 93 ? 15.536 1.025 -10.366 1.00 95.81 93 TYR A N 1
ATOM 726 C CA . TYR A 1 93 ? 15.719 0.011 -11.411 1.00 95.81 93 TYR A CA 1
ATOM 727 C C . TYR A 1 93 ? 14.502 -0.121 -12.326 1.00 95.81 93 TYR A C 1
ATOM 729 O O . TYR A 1 93 ? 14.664 -0.244 -13.537 1.00 95.81 93 TYR A O 1
ATOM 737 N N . HIS A 1 94 ? 13.288 0.026 -11.794 1.00 96.88 94 HIS A N 1
ATOM 738 C CA . HIS A 1 94 ? 12.086 0.058 -12.625 1.00 96.88 94 HIS A CA 1
ATOM 739 C C . HIS A 1 94 ? 12.088 1.246 -13.596 1.00 96.88 94 HIS A C 1
ATOM 741 O O . HIS A 1 94 ? 11.786 1.084 -14.779 1.00 96.88 94 HIS A O 1
ATOM 747 N N . SER A 1 95 ? 12.466 2.434 -13.116 1.00 93.44 95 SER A N 1
ATOM 748 C CA . SER A 1 95 ? 12.581 3.634 -13.948 1.00 93.44 95 SER A CA 1
ATOM 749 C C . SER A 1 95 ? 13.658 3.480 -15.024 1.00 93.44 95 SER A C 1
ATOM 751 O O . SER A 1 95 ? 13.421 3.840 -16.178 1.00 93.44 95 SER A O 1
ATOM 753 N N . ARG A 1 96 ? 14.815 2.889 -14.686 1.00 94.81 96 ARG A N 1
ATOM 754 C CA . ARG A 1 96 ? 15.871 2.573 -15.664 1.00 94.81 96 ARG A CA 1
ATOM 755 C C . ARG A 1 96 ? 15.393 1.582 -16.719 1.00 94.81 96 ARG A C 1
ATOM 757 O O . ARG A 1 96 ? 15.534 1.870 -17.903 1.00 94.81 96 ARG A O 1
ATOM 764 N N . PHE A 1 97 ? 14.759 0.484 -16.311 1.00 96.75 97 PHE A N 1
ATOM 765 C CA . PHE A 1 97 ? 14.188 -0.488 -17.241 1.00 96.75 97 PHE A CA 1
ATOM 766 C C . PHE A 1 97 ? 13.159 0.160 -18.173 1.00 96.75 97 PHE A C 1
ATOM 768 O O . PHE A 1 97 ? 13.210 -0.042 -19.383 1.00 96.75 97 PHE A O 1
ATOM 775 N N . LYS A 1 98 ? 12.254 0.996 -17.649 1.00 93.69 98 LYS A N 1
ATOM 776 C CA . LYS A 1 98 ? 11.269 1.698 -18.484 1.00 93.69 98 LYS A CA 1
ATOM 777 C C . LYS A 1 98 ? 11.918 2.597 -19.535 1.00 93.69 98 LYS A C 1
ATOM 779 O O . LYS A 1 98 ? 11.405 2.646 -20.650 1.00 93.69 98 LYS A O 1
ATOM 784 N N . LYS A 1 99 ? 13.018 3.269 -19.183 1.00 93.75 99 LYS A N 1
ATOM 785 C CA . LYS A 1 99 ? 13.730 4.209 -20.057 1.00 93.75 99 LYS A CA 1
ATOM 786 C C . LYS A 1 99 ? 14.627 3.518 -21.085 1.00 93.75 99 LYS A C 1
ATOM 788 O O . LYS A 1 99 ? 14.594 3.887 -22.249 1.00 93.75 99 LYS A O 1
ATOM 793 N N . TYR A 1 100 ? 15.422 2.541 -20.658 1.00 95.75 100 TYR A N 1
ATOM 794 C CA . TYR A 1 100 ? 16.495 1.953 -21.469 1.00 95.75 100 TYR A CA 1
ATOM 795 C C . TYR A 1 100 ? 16.206 0.526 -21.949 1.00 95.75 100 TYR A C 1
ATOM 797 O O . TYR A 1 100 ? 16.982 -0.012 -22.728 1.00 95.75 100 TYR A O 1
ATOM 805 N N . LYS A 1 101 ? 15.124 -0.108 -21.472 1.00 95.25 101 LYS A N 1
ATOM 806 C CA . LYS A 1 101 ? 14.706 -1.482 -21.821 1.00 95.25 101 LYS A CA 1
ATOM 807 C C . LYS A 1 101 ? 15.772 -2.563 -21.596 1.00 95.25 101 LYS A C 1
ATOM 809 O O . LYS A 1 101 ? 15.686 -3.640 -22.169 1.00 95.25 101 LYS A O 1
ATOM 814 N N . ASN A 1 102 ? 16.741 -2.306 -20.717 1.00 96.00 102 ASN A N 1
ATOM 815 C CA . ASN A 1 102 ? 17.790 -3.262 -20.377 1.00 96.00 102 ASN A CA 1
ATOM 816 C C . ASN A 1 102 ? 17.224 -4.429 -19.535 1.00 96.00 102 ASN A C 1
ATOM 818 O O . ASN A 1 102 ? 16.738 -4.175 -18.428 1.00 96.00 102 ASN A O 1
ATOM 822 N N . PRO A 1 103 ? 17.332 -5.694 -19.985 1.00 96.50 103 PRO A N 1
ATOM 823 C CA . PRO A 1 103 ? 16.847 -6.857 -19.236 1.00 96.50 103 PRO A CA 1
ATOM 824 C C . PRO A 1 103 ? 17.449 -6.984 -17.832 1.00 96.50 103 PRO A C 1
ATOM 826 O O . PRO A 1 103 ? 16.735 -7.300 -16.886 1.00 96.50 103 PRO A O 1
ATOM 829 N N . ARG A 1 104 ? 18.726 -6.620 -17.645 1.00 97.12 104 ARG A N 1
ATOM 830 C CA . ARG A 1 104 ? 19.377 -6.687 -16.323 1.00 97.12 104 ARG A CA 1
ATOM 831 C C . ARG A 1 104 ? 18.755 -5.729 -15.307 1.00 97.12 104 ARG A C 1
ATOM 833 O O . ARG A 1 104 ? 18.702 -6.036 -14.118 1.00 97.12 104 ARG A O 1
ATOM 840 N N . ASP A 1 105 ? 18.272 -4.570 -15.764 1.00 96.38 105 ASP A N 1
ATOM 841 C CA . ASP A 1 105 ? 17.547 -3.636 -14.896 1.00 96.38 105 ASP A CA 1
ATOM 842 C C . ASP A 1 105 ? 16.186 -4.227 -14.477 1.00 96.38 105 ASP A C 1
ATOM 844 O O . ASP A 1 105 ? 15.731 -3.984 -13.356 1.00 96.38 105 ASP A O 1
ATOM 848 N N . TYR A 1 106 ? 15.553 -5.033 -15.340 1.00 96.75 106 TYR A N 1
ATOM 849 C CA . TYR A 1 106 ? 14.325 -5.756 -15.005 1.00 96.75 106 TYR A CA 1
ATOM 850 C C . TYR A 1 106 ? 14.577 -6.886 -14.004 1.00 96.75 106 TYR A C 1
ATOM 852 O O . TYR A 1 106 ? 13.832 -6.997 -13.030 1.00 96.75 106 TYR A O 1
ATOM 860 N N . ASP A 1 107 ? 15.640 -7.671 -14.183 1.00 98.12 107 ASP A N 1
ATOM 861 C CA . ASP A 1 107 ? 16.016 -8.734 -13.242 1.00 98.12 107 ASP A CA 1
ATOM 862 C C . ASP A 1 107 ? 16.270 -8.159 -11.843 1.00 98.12 107 ASP A C 1
ATOM 864 O O . ASP A 1 107 ? 15.698 -8.621 -10.850 1.00 98.12 107 ASP A O 1
ATOM 868 N N . ALA A 1 108 ? 17.041 -7.067 -11.771 1.00 97.56 108 ALA A N 1
ATOM 869 C CA . ALA A 1 108 ? 17.277 -6.336 -10.531 1.00 97.56 108 ALA A CA 1
ATOM 870 C C . ALA A 1 108 ? 15.967 -5.814 -9.918 1.00 97.56 108 ALA A C 1
ATOM 872 O O . ALA A 1 108 ? 15.730 -5.983 -8.719 1.00 97.56 108 ALA A O 1
ATOM 873 N N . PHE A 1 109 ? 15.080 -5.219 -10.723 1.00 97.69 109 PHE A N 1
ATOM 874 C CA . PHE A 1 109 ? 13.758 -4.785 -10.269 1.00 97.69 109 PHE A CA 1
ATOM 875 C C . PHE A 1 109 ? 12.915 -5.946 -9.723 1.00 97.69 109 PHE A C 1
ATOM 877 O O . PHE A 1 109 ? 12.297 -5.801 -8.667 1.00 97.69 109 PHE A O 1
ATOM 884 N N . SER A 1 110 ? 12.896 -7.088 -10.409 1.00 97.50 110 SER A N 1
ATOM 885 C CA . SER A 1 110 ? 12.137 -8.280 -10.022 1.00 97.50 110 SER A CA 1
ATOM 886 C C . SER A 1 110 ? 12.620 -8.830 -8.677 1.00 97.50 110 SER A C 1
ATOM 888 O O . SER A 1 110 ? 11.827 -9.010 -7.743 1.00 97.50 110 SER A O 1
ATOM 890 N N . MET A 1 111 ? 13.939 -8.971 -8.517 1.00 98.00 111 MET A N 1
ATOM 891 C CA . MET A 1 111 ? 14.569 -9.348 -7.249 1.00 98.00 111 MET A CA 1
ATOM 892 C C . MET A 1 111 ? 14.226 -8.361 -6.125 1.00 98.00 111 MET A C 1
ATOM 894 O O . MET A 1 111 ? 13.808 -8.767 -5.036 1.00 98.00 111 MET A O 1
ATOM 898 N N . LEU A 1 112 ? 14.350 -7.056 -6.384 1.00 97.88 112 LEU A N 1
ATOM 899 C CA . LEU A 1 112 ? 14.041 -6.004 -5.412 1.00 97.88 112 LEU A CA 1
ATOM 900 C C . LEU A 1 112 ? 12.556 -5.973 -5.041 1.00 97.88 112 LEU A C 1
ATOM 902 O O . LEU A 1 112 ? 12.224 -5.737 -3.880 1.00 97.88 112 LEU A O 1
ATOM 906 N N . ARG A 1 113 ? 11.650 -6.251 -5.984 1.00 96.88 113 ARG A N 1
ATOM 907 C CA . ARG A 1 113 ? 10.207 -6.368 -5.728 1.00 96.88 113 ARG A CA 1
ATOM 908 C C . ARG A 1 113 ? 9.917 -7.511 -4.757 1.00 96.88 113 ARG A C 1
ATOM 910 O O . ARG A 1 113 ? 9.171 -7.301 -3.800 1.00 96.88 113 ARG A O 1
ATOM 917 N N . SER A 1 114 ? 10.523 -8.679 -4.974 1.00 96.75 114 SER A N 1
ATOM 918 C CA . SER A 1 114 ? 10.402 -9.825 -4.062 1.00 96.75 114 SER A CA 1
ATOM 919 C C . SER A 1 114 ? 10.957 -9.494 -2.671 1.00 96.75 114 SER A C 1
ATOM 921 O O . SER A 1 114 ? 10.281 -9.686 -1.655 1.00 96.75 114 SER A O 1
ATOM 923 N N . ARG A 1 115 ? 12.146 -8.880 -2.618 1.00 96.50 115 ARG A N 1
ATOM 924 C CA . ARG A 1 115 ? 12.795 -8.473 -1.366 1.00 96.50 115 ARG A CA 1
ATOM 925 C C . ARG A 1 115 ? 11.987 -7.436 -0.584 1.00 96.50 115 ARG A C 1
ATOM 927 O O . ARG A 1 115 ? 11.845 -7.592 0.625 1.00 96.50 115 ARG A O 1
ATOM 934 N N . CYS A 1 116 ? 11.425 -6.425 -1.251 1.00 96.25 116 CYS A N 1
ATOM 935 C CA . CYS A 1 116 ? 10.538 -5.440 -0.622 1.00 96.25 116 CYS A CA 1
ATOM 936 C C . CYS A 1 116 ? 9.360 -6.131 0.068 1.00 96.25 116 CYS A C 1
ATOM 938 O O . CYS A 1 116 ? 9.120 -5.875 1.241 1.00 96.25 116 CYS A O 1
ATOM 940 N N . LYS A 1 117 ? 8.672 -7.043 -0.635 1.00 94.38 117 LYS A N 1
ATOM 941 C CA . LYS A 1 117 ? 7.511 -7.770 -0.098 1.00 94.38 117 LYS A CA 1
ATOM 942 C C . LYS A 1 117 ? 7.876 -8.588 1.145 1.00 94.38 117 LYS A C 1
ATOM 944 O O . LYS A 1 117 ? 7.120 -8.612 2.114 1.00 94.38 117 LYS A O 1
ATOM 949 N N . LYS A 1 118 ? 9.038 -9.250 1.125 1.00 96.81 118 LYS A N 1
ATOM 950 C CA . LYS A 1 118 ? 9.552 -10.008 2.274 1.00 96.81 118 LYS A CA 1
ATOM 951 C C . LYS A 1 118 ? 9.846 -9.088 3.465 1.00 96.81 118 LYS A C 1
ATOM 953 O O . LYS A 1 118 ? 9.302 -9.309 4.543 1.00 96.81 118 LYS A O 1
ATOM 958 N N . LEU A 1 119 ? 10.640 -8.038 3.248 1.00 95.00 119 LEU A N 1
ATOM 959 C CA . LEU A 1 119 ? 11.028 -7.085 4.293 1.00 95.00 119 LEU A CA 1
ATOM 960 C C . LEU A 1 119 ? 9.828 -6.343 4.887 1.00 95.00 119 LEU A C 1
ATOM 962 O O . LEU A 1 119 ? 9.805 -6.082 6.083 1.00 95.00 119 LEU A O 1
ATOM 966 N N . GLU A 1 120 ? 8.833 -6.004 4.072 1.00 94.19 120 GLU A N 1
ATOM 967 C CA . GLU A 1 120 ? 7.593 -5.369 4.521 1.00 94.19 120 GLU A CA 1
ATOM 968 C C . GLU A 1 120 ? 6.826 -6.273 5.487 1.00 94.19 120 GLU A C 1
ATOM 970 O O . GLU A 1 120 ? 6.471 -5.838 6.583 1.00 94.19 120 GLU A O 1
ATOM 975 N N . LYS A 1 121 ? 6.661 -7.553 5.130 1.00 93.81 121 LYS A N 1
ATOM 976 C CA . LYS A 1 121 ? 6.020 -8.550 5.995 1.00 93.81 121 LYS A CA 1
ATOM 977 C C . LYS A 1 121 ? 6.780 -8.739 7.309 1.00 93.81 121 LYS A C 1
ATOM 979 O O . LYS A 1 121 ? 6.156 -8.832 8.363 1.00 93.81 121 LYS A O 1
ATOM 984 N N . GLU A 1 122 ? 8.107 -8.803 7.252 1.00 95.50 122 GLU A N 1
ATOM 985 C CA . GLU A 1 122 ? 8.966 -8.929 8.436 1.00 95.50 122 GLU A CA 1
ATOM 986 C C . GLU A 1 122 ? 8.862 -7.695 9.339 1.00 95.50 122 GLU A C 1
ATOM 988 O O . GLU A 1 122 ? 8.587 -7.837 10.528 1.00 95.50 122 GLU A O 1
ATOM 993 N N . CYS A 1 123 ? 8.987 -6.486 8.779 1.00 92.50 123 CYS A N 1
ATOM 994 C CA . CYS A 1 123 ? 8.882 -5.239 9.541 1.00 92.50 123 CYS A CA 1
ATOM 995 C C . CYS A 1 123 ? 7.515 -5.107 10.214 1.00 92.50 123 CYS A C 1
ATOM 997 O O . CYS A 1 123 ? 7.448 -4.728 11.381 1.00 92.50 123 CYS A O 1
ATOM 999 N N . TYR A 1 124 ? 6.438 -5.442 9.500 1.00 92.06 124 TYR A N 1
ATOM 1000 C CA . TYR A 1 124 ? 5.092 -5.384 10.057 1.00 92.06 124 TYR A CA 1
ATOM 1001 C C . TYR A 1 124 ? 4.902 -6.393 11.193 1.00 92.06 124 TYR A C 1
ATOM 1003 O O . TYR A 1 124 ? 4.421 -6.023 12.258 1.00 92.06 124 TYR A O 1
ATOM 1011 N N . ARG A 1 125 ? 5.354 -7.642 11.020 1.00 92.50 125 ARG A N 1
ATOM 1012 C CA . ARG A 1 125 ? 5.302 -8.663 12.079 1.00 92.50 125 ARG A CA 1
ATOM 1013 C C . ARG A 1 125 ? 6.067 -8.243 13.329 1.00 92.50 125 ARG A C 1
ATOM 1015 O O . ARG A 1 125 ? 5.525 -8.324 14.424 1.00 92.50 125 ARG A O 1
ATOM 1022 N N . SER A 1 126 ? 7.300 -7.764 13.171 1.00 91.06 126 SER A N 1
ATOM 1023 C CA . SER A 1 126 ? 8.097 -7.279 14.301 1.00 91.06 126 SER A CA 1
ATOM 1024 C C . SER A 1 126 ? 7.463 -6.067 14.972 1.00 91.06 126 SER A C 1
ATOM 1026 O O . SER A 1 126 ? 7.541 -5.930 16.187 1.00 91.06 126 SER A O 1
ATOM 1028 N N . PHE A 1 127 ? 6.845 -5.180 14.193 1.00 88.69 127 PHE A N 1
ATOM 1029 C CA . PHE A 1 127 ? 6.117 -4.044 14.735 1.00 88.69 127 PHE A CA 1
ATOM 1030 C C . PHE A 1 127 ? 4.910 -4.488 15.568 1.00 88.69 127 PHE A C 1
ATOM 1032 O O . PHE A 1 127 ? 4.754 -3.996 16.683 1.00 88.69 127 PHE A O 1
ATOM 1039 N N . VAL A 1 128 ? 4.104 -5.429 15.069 1.00 86.38 128 VAL A N 1
ATOM 1040 C CA . VAL A 1 128 ? 2.948 -5.968 15.801 1.00 86.38 128 VAL A CA 1
ATOM 1041 C C . VAL A 1 128 ? 3.400 -6.649 17.093 1.00 86.38 128 VAL A C 1
ATOM 1043 O O . VAL A 1 128 ? 2.961 -6.215 18.149 1.00 86.38 128 VAL A O 1
ATOM 1046 N N . SER A 1 129 ? 4.367 -7.574 17.032 1.00 88.50 129 SER A N 1
ATOM 1047 C CA . SER A 1 129 ? 4.917 -8.270 18.216 1.00 88.50 129 SER A CA 1
ATOM 1048 C C . SER A 1 129 ? 5.389 -7.289 19.290 1.00 88.50 129 SER A C 1
ATOM 1050 O O . SER A 1 129 ? 4.968 -7.359 20.436 1.00 88.50 129 SER A O 1
ATOM 1052 N N . ARG A 1 130 ? 6.189 -6.284 18.907 1.00 85.31 130 ARG A N 1
ATOM 1053 C CA . ARG A 1 130 ? 6.650 -5.242 19.840 1.00 85.31 130 ARG A CA 1
ATOM 1054 C C . ARG A 1 130 ? 5.506 -4.413 20.407 1.00 85.31 130 ARG A C 1
ATOM 1056 O O . ARG A 1 130 ? 5.566 -3.996 21.556 1.00 85.31 130 ARG A O 1
ATOM 1063 N N . THR A 1 131 ? 4.495 -4.118 19.594 1.00 80.94 131 THR A N 1
ATOM 1064 C CA . THR A 1 131 ? 3.328 -3.366 20.064 1.00 80.94 131 THR A CA 1
ATOM 1065 C C . THR A 1 131 ? 2.553 -4.184 21.090 1.00 80.94 131 THR A C 1
ATOM 1067 O O . THR A 1 131 ? 2.180 -3.632 22.119 1.00 80.94 131 THR A O 1
ATOM 1070 N N . GLU A 1 132 ? 2.378 -5.483 20.844 1.00 83.94 132 GLU A N 1
ATOM 1071 C CA . GLU A 1 132 ? 1.706 -6.428 21.738 1.00 83.94 132 GLU A CA 1
ATOM 1072 C C . GLU A 1 132 ? 2.478 -6.631 23.049 1.00 83.94 132 GLU A C 1
ATOM 1074 O O . GLU A 1 132 ? 1.901 -6.508 24.125 1.00 83.94 132 GLU A O 1
ATOM 1079 N N . GLU A 1 133 ? 3.795 -6.828 22.986 1.00 84.62 133 GLU A N 1
ATOM 1080 C CA . GLU A 1 133 ? 4.675 -6.924 24.162 1.00 84.62 133 GLU A CA 1
ATOM 1081 C C . GLU A 1 133 ? 4.657 -5.636 25.005 1.00 84.62 133 GLU A C 1
ATOM 1083 O O . GLU A 1 133 ? 4.732 -5.667 26.236 1.00 84.62 133 GLU A O 1
ATOM 1088 N N . CYS A 1 134 ? 4.525 -4.476 24.355 1.00 78.62 134 CYS A N 1
ATOM 1089 C CA . CYS A 1 134 ? 4.381 -3.197 25.040 1.00 78.62 134 CYS A CA 1
ATOM 1090 C C . CYS A 1 134 ? 2.970 -2.946 25.592 1.00 78.62 134 CYS A C 1
ATOM 1092 O O . CYS A 1 134 ? 2.822 -1.998 26.356 1.00 78.62 134 CYS A O 1
ATOM 1094 N N . LEU A 1 135 ? 1.936 -3.733 25.271 1.00 79.25 135 LEU A N 1
ATOM 1095 C CA . LEU A 1 135 ? 0.584 -3.486 25.801 1.00 79.25 135 LEU A CA 1
ATOM 1096 C C . LEU A 1 135 ? 0.527 -3.650 27.323 1.00 79.25 135 LEU A C 1
ATOM 1098 O O . LEU A 1 135 ? -0.094 -2.831 27.997 1.00 79.25 135 LEU A O 1
ATOM 1102 N N . SER A 1 136 ? 1.201 -4.669 27.859 1.00 73.12 136 SER A N 1
ATOM 1103 C CA . SER A 1 136 ? 1.213 -4.966 29.296 1.00 73.12 136 SER A CA 1
ATOM 1104 C C . SER A 1 136 ? 2.125 -4.034 30.100 1.00 73.12 136 SER A C 1
ATOM 1106 O O . SER A 1 136 ? 1.873 -3.795 31.277 1.00 73.12 136 SER A O 1
ATOM 1108 N N . SER A 1 137 ? 3.171 -3.487 29.473 1.00 76.56 137 SER A N 1
ATOM 1109 C CA . SER A 1 137 ? 4.211 -2.691 30.144 1.00 76.56 137 SER A CA 1
ATOM 1110 C C . SER A 1 137 ? 4.140 -1.187 29.852 1.00 76.56 137 SER A C 1
ATOM 1112 O O . SER A 1 137 ? 4.533 -0.373 30.686 1.00 76.56 137 SER A O 1
ATOM 1114 N N . ASN A 1 138 ? 3.649 -0.783 28.677 1.00 73.50 138 ASN A N 1
ATOM 1115 C CA . ASN A 1 138 ? 3.553 0.611 28.250 1.00 73.50 138 ASN A CA 1
ATOM 1116 C C . ASN A 1 138 ? 2.482 0.826 27.162 1.00 73.50 138 ASN A C 1
ATOM 1118 O O . ASN A 1 138 ? 2.770 1.007 25.971 1.00 73.50 138 ASN A O 1
ATOM 1122 N N . ILE A 1 139 ? 1.228 0.928 27.601 1.00 81.00 139 ILE A N 1
ATOM 1123 C CA . ILE A 1 139 ? 0.070 1.181 26.734 1.00 81.00 139 ILE A CA 1
ATOM 1124 C C . ILE A 1 139 ? 0.162 2.498 25.930 1.00 81.00 139 ILE A C 1
ATOM 1126 O O . ILE A 1 139 ? -0.534 2.666 24.927 1.00 81.00 139 ILE A O 1
ATOM 1130 N N . LYS A 1 140 ? 1.049 3.441 26.295 1.00 75.75 140 LYS A N 1
ATOM 1131 C CA . LYS A 1 140 ? 1.236 4.698 25.540 1.00 75.75 140 LYS A CA 1
ATOM 1132 C C . LYS A 1 140 ? 1.791 4.448 24.135 1.00 75.75 140 LYS A C 1
ATOM 1134 O O . LYS A 1 140 ? 1.481 5.212 23.222 1.00 75.75 140 LYS A O 1
ATOM 1139 N N . CYS A 1 141 ? 2.578 3.388 23.933 1.00 70.12 141 CYS A N 1
ATOM 1140 C CA . CYS A 1 141 ? 3.097 3.008 22.614 1.00 70.12 141 CYS A CA 1
ATOM 1141 C C . CYS A 1 141 ? 1.970 2.624 21.647 1.00 70.12 141 CYS A C 1
ATOM 1143 O O . CYS A 1 141 ? 1.973 3.055 20.491 1.00 70.12 141 CYS A O 1
ATOM 1145 N N . PHE A 1 142 ? 0.978 1.883 22.144 1.00 75.88 142 PHE A N 1
ATOM 1146 C CA . PHE A 1 142 ? -0.225 1.530 21.398 1.00 75.88 142 PHE A CA 1
ATOM 1147 C C . PHE A 1 142 ? -1.018 2.781 21.005 1.00 75.88 142 PHE A C 1
ATOM 1149 O O . PHE A 1 142 ? -1.274 3.010 19.821 1.00 75.88 142 PHE A O 1
ATOM 1156 N N . TRP A 1 143 ? -1.316 3.657 21.970 1.00 76.56 143 TRP A N 1
ATOM 1157 C CA . TRP A 1 143 ? -2.059 4.889 21.691 1.00 76.56 143 TRP A CA 1
ATOM 1158 C C . TRP A 1 143 ? -1.313 5.833 20.747 1.00 76.56 143 TRP A C 1
ATOM 1160 O O . TRP A 1 143 ? -1.934 6.445 19.883 1.00 76.56 143 TRP A O 1
ATOM 1170 N N . LYS A 1 144 ? 0.022 5.896 20.816 1.00 75.94 144 LYS A N 1
ATOM 1171 C CA . LYS A 1 144 ? 0.838 6.647 19.850 1.00 75.94 144 LYS A CA 1
ATOM 1172 C C . LYS A 1 144 ? 0.653 6.130 18.419 1.00 75.94 144 LYS A C 1
ATOM 1174 O O . LYS A 1 144 ? 0.551 6.935 17.496 1.00 75.94 144 LYS A O 1
ATOM 1179 N N . PHE A 1 145 ? 0.581 4.813 18.224 1.00 73.19 145 PHE A N 1
ATOM 1180 C CA . PHE A 1 145 ? 0.313 4.222 16.912 1.00 73.19 145 PHE A CA 1
ATOM 1181 C C . PHE A 1 145 ? -1.116 4.507 16.432 1.00 73.19 145 PHE A C 1
ATOM 1183 O O . PHE A 1 145 ? -1.286 4.995 15.314 1.00 73.19 145 PHE A O 1
ATOM 1190 N N . VAL A 1 146 ? -2.127 4.273 17.272 1.00 76.94 146 VAL A N 1
ATOM 1191 C CA . VAL A 1 146 ? -3.538 4.551 16.945 1.00 76.94 146 VAL A CA 1
ATOM 1192 C C . VAL A 1 146 ? -3.729 6.021 16.565 1.00 76.94 146 VAL A C 1
ATOM 1194 O O . VAL A 1 146 ? -4.325 6.330 15.533 1.00 76.94 146 VAL A O 1
ATOM 1197 N N . ASN A 1 147 ? -3.135 6.930 17.335 1.00 74.31 147 ASN A N 1
ATOM 1198 C CA . ASN A 1 147 ? -3.207 8.365 17.076 1.00 74.31 147 ASN A CA 1
ATOM 1199 C C . ASN A 1 147 ? -2.439 8.762 15.809 1.00 74.31 147 ASN A C 1
ATOM 1201 O O . ASN A 1 147 ? -2.889 9.643 15.091 1.00 74.31 147 ASN A O 1
ATOM 1205 N N . SER A 1 148 ? -1.343 8.073 15.460 1.00 69.94 148 SER A N 1
ATOM 1206 C CA . SER A 1 148 ? -0.639 8.305 14.186 1.00 69.94 148 SER A CA 1
ATOM 1207 C C . SER A 1 148 ? -1.461 7.928 12.944 1.00 69.94 148 SER A C 1
ATOM 1209 O O . SER A 1 148 ? -1.111 8.321 11.832 1.00 69.94 148 SER A O 1
ATOM 1211 N N . LYS A 1 149 ? -2.531 7.139 13.115 1.00 67.56 149 LYS A N 1
ATOM 1212 C CA . LYS A 1 149 ? -3.445 6.715 12.046 1.00 67.56 149 LYS A CA 1
ATOM 1213 C C . LYS A 1 149 ? -4.712 7.564 11.964 1.00 67.56 149 LYS A C 1
ATOM 1215 O O . LYS A 1 149 ? -5.328 7.596 10.902 1.00 67.56 149 LYS A O 1
ATOM 1220 N N . LYS A 1 150 ? -5.092 8.258 13.040 1.00 68.88 150 LYS A N 1
ATOM 1221 C CA . LYS A 1 150 ? -6.194 9.224 13.019 1.00 68.88 150 LYS A CA 1
ATOM 1222 C C . LYS A 1 150 ? -5.696 10.518 12.371 1.00 68.88 150 LYS A C 1
ATOM 1224 O O . LYS A 1 150 ? -4.835 11.198 12.911 1.00 68.88 150 LYS A O 1
ATOM 1229 N N . GLY A 1 151 ? -6.228 10.844 11.193 1.00 60.94 151 GLY A N 1
ATOM 1230 C CA . GLY A 1 151 ? -5.869 12.052 10.438 1.00 60.94 151 GLY A CA 1
ATOM 1231 C C . GLY A 1 151 ? -6.275 13.371 11.112 1.00 60.94 151 GLY A C 1
ATOM 1232 O O . GLY A 1 151 ? -5.847 14.430 10.664 1.00 60.94 151 GLY A O 1
ATOM 1233 N N . SER A 1 152 ? -7.061 13.322 12.194 1.00 60.47 152 SER A N 1
ATOM 1234 C CA . SER A 1 152 ? -7.474 14.487 12.978 1.00 60.47 152 SER A CA 1
ATOM 1235 C C . SER A 1 152 ? -7.653 14.140 14.460 1.00 60.47 152 SER A C 1
ATOM 1237 O O . SER A 1 152 ? -8.221 13.101 14.794 1.00 60.47 152 SER A O 1
ATOM 1239 N N . ASN A 1 153 ? -7.245 15.054 15.346 1.00 58.91 153 ASN A N 1
ATOM 1240 C CA . ASN A 1 153 ? -7.595 15.029 16.777 1.00 58.91 153 ASN A CA 1
ATOM 1241 C C . ASN A 1 153 ? -9.000 15.601 17.052 1.00 58.91 153 ASN A C 1
ATOM 1243 O O . ASN A 1 153 ? -9.418 15.674 18.204 1.00 58.91 153 ASN A O 1
ATOM 1247 N N . GLY A 1 154 ? -9.709 16.050 16.011 1.00 62.62 154 GLY A N 1
ATOM 1248 C CA . GLY A 1 154 ? -11.075 16.544 16.130 1.00 62.62 154 GLY A CA 1
ATOM 1249 C C . GLY A 1 154 ? -12.050 15.404 16.405 1.00 62.62 154 GLY A C 1
ATOM 1250 O O . GLY A 1 154 ? -11.937 14.327 15.813 1.00 62.62 154 GLY A O 1
ATOM 1251 N N . LEU A 1 155 ? -13.014 15.658 17.288 1.00 65.50 155 LEU A N 1
ATOM 1252 C CA . LEU A 1 155 ? -14.231 14.855 17.362 1.00 65.50 155 LEU A CA 1
ATOM 1253 C C . LEU A 1 155 ? -14.917 14.856 15.981 1.00 65.50 155 LEU A C 1
ATOM 1255 O O . LEU A 1 155 ? -14.771 15.831 15.234 1.00 65.50 155 LEU A O 1
ATOM 1259 N N . PRO A 1 156 ? -15.636 13.781 15.609 1.00 66.12 156 PRO A N 1
ATOM 1260 C CA . PRO A 1 156 ? -16.422 13.777 14.381 1.00 66.12 156 PRO A CA 1
ATOM 1261 C C . PRO A 1 156 ? -17.361 14.991 14.373 1.00 66.12 156 PRO A C 1
ATOM 1263 O O . PRO A 1 156 ? -18.154 15.164 15.291 1.00 66.12 156 PRO A O 1
ATOM 1266 N N . GLN A 1 157 ? -17.250 15.845 13.348 1.00 73.12 157 GLN A N 1
ATOM 1267 C CA . GLN A 1 157 ? -18.099 17.039 13.212 1.00 73.12 157 GLN A CA 1
ATOM 1268 C C . GLN A 1 157 ? -19.558 16.691 12.912 1.00 73.12 157 GLN A C 1
ATOM 1270 O O . GLN A 1 157 ? -20.435 17.530 13.068 1.00 73.12 157 GLN A O 1
ATOM 1275 N N . THR A 1 158 ? -19.807 15.468 12.448 1.00 81.19 158 THR A N 1
ATOM 1276 C CA . THR A 1 158 ? -21.139 14.933 12.196 1.00 81.19 158 THR A CA 1
ATOM 1277 C C . THR A 1 158 ? -21.184 13.462 12.588 1.00 81.19 158 THR A C 1
ATOM 1279 O O . THR A 1 158 ? -20.218 12.725 12.372 1.00 81.19 158 THR A O 1
ATOM 1282 N N . MET A 1 159 ? -22.302 13.022 13.160 1.00 81.56 159 MET A N 1
ATOM 1283 C CA . MET A 1 159 ? -22.574 11.620 13.476 1.00 81.56 159 MET A CA 1
ATOM 1284 C C . MET A 1 159 ? -23.857 11.177 12.780 1.00 81.56 159 MET A C 1
ATOM 1286 O O . MET A 1 159 ? -24.803 11.957 12.675 1.00 81.56 159 MET A O 1
ATOM 1290 N N . LYS A 1 160 ? -23.877 9.927 12.299 1.00 87.56 160 LYS A N 1
ATOM 1291 C CA . LYS A 1 160 ? -25.056 9.295 11.707 1.00 87.56 160 LYS A CA 1
ATOM 1292 C C . LYS A 1 160 ? -25.366 7.981 12.412 1.00 87.56 160 LYS A C 1
ATOM 1294 O O . LYS A 1 160 ? -24.503 7.107 12.451 1.00 87.56 160 LYS A O 1
ATOM 1299 N N . LEU A 1 161 ? -26.592 7.833 12.897 1.00 83.50 161 LEU A N 1
ATOM 1300 C CA . LEU A 1 161 ? -27.113 6.598 13.483 1.00 83.50 161 LEU A CA 1
ATOM 1301 C C . LEU A 1 161 ? -28.601 6.479 13.128 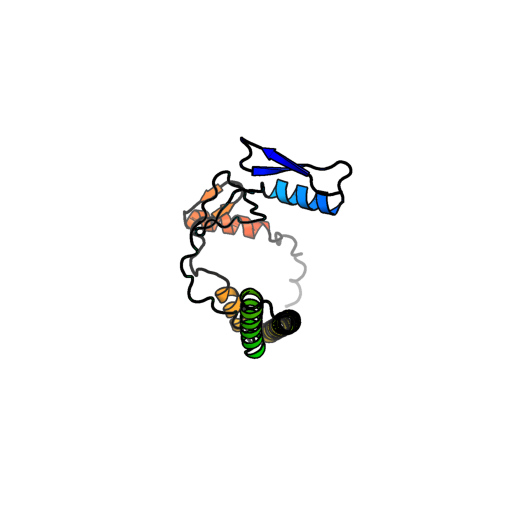1.00 83.50 161 LEU A C 1
ATOM 1303 O O . LEU A 1 161 ? -29.323 7.466 13.223 1.00 83.50 161 LEU A O 1
ATOM 1307 N N . ASP A 1 162 ? -29.035 5.316 12.635 1.00 79.69 162 ASP A N 1
ATOM 1308 C CA . ASP A 1 162 ? -30.442 5.007 12.307 1.00 79.69 162 ASP A CA 1
ATOM 1309 C C . ASP A 1 162 ? -31.173 6.062 11.452 1.00 79.69 162 ASP A C 1
ATOM 1311 O O . ASP A 1 162 ? -32.351 6.354 11.625 1.00 79.69 162 ASP A O 1
ATOM 1315 N N . GLY A 1 163 ? -30.453 6.661 10.497 1.00 82.00 163 GLY A N 1
ATOM 1316 C CA . GLY A 1 163 ? -30.993 7.686 9.596 1.00 82.00 163 GLY A CA 1
ATOM 1317 C C . GLY A 1 163 ? -30.965 9.113 10.154 1.00 82.00 163 GLY A C 1
ATOM 1318 O O . GLY A 1 163 ? -31.111 10.054 9.375 1.00 82.00 163 GLY A O 1
ATOM 1319 N N . VAL A 1 164 ? -30.679 9.294 11.444 1.00 78.69 164 VAL A N 1
ATOM 1320 C CA . VAL A 1 164 ? -30.465 10.605 12.068 1.00 78.69 164 VAL A CA 1
ATOM 1321 C C . VAL A 1 164 ? -29.035 11.058 11.794 1.00 78.69 164 VAL A C 1
ATOM 1323 O O . VAL A 1 164 ? -28.091 10.320 12.067 1.00 78.69 164 VAL A O 1
ATOM 1326 N N . ILE A 1 165 ? -28.871 12.262 11.242 1.00 87.12 165 ILE A N 1
ATOM 1327 C CA . ILE A 1 165 ? -27.574 12.921 11.040 1.00 87.12 165 ILE A CA 1
ATOM 1328 C C . ILE A 1 165 ? -27.572 14.189 11.883 1.00 87.12 165 ILE A C 1
ATOM 1330 O O . ILE A 1 165 ? -28.473 15.013 11.739 1.00 87.12 165 ILE A O 1
ATOM 1334 N N . SER A 1 166 ? -26.561 14.362 12.730 1.00 85.00 166 SER A N 1
ATOM 1335 C CA . SER A 1 166 ? -26.410 15.582 13.524 1.00 85.00 166 SER A CA 1
ATOM 1336 C C . SER A 1 166 ? -24.978 16.098 13.507 1.00 85.00 166 SER A C 1
ATOM 1338 O O . SER A 1 166 ? -24.033 15.311 13.525 1.00 85.00 166 SER A O 1
ATOM 1340 N N . SER A 1 167 ? -24.839 17.424 13.479 1.00 86.44 167 SER A N 1
ATOM 1341 C CA . SER A 1 167 ? -23.599 18.171 13.731 1.00 86.44 167 SER A CA 1
ATOM 1342 C C . SER A 1 167 ? -23.581 18.841 15.109 1.00 86.44 167 SER A C 1
ATOM 1344 O O . SER A 1 167 ? -22.624 19.536 15.443 1.00 86.44 167 SER A O 1
ATOM 1346 N N . ASP A 1 168 ? -24.657 18.691 15.885 1.00 86.88 168 ASP A N 1
ATOM 1347 C CA . ASP A 1 168 ? -24.769 19.249 17.228 1.00 86.88 168 ASP A CA 1
ATOM 1348 C C . ASP A 1 168 ? -24.066 18.346 18.249 1.00 86.88 168 ASP A C 1
ATOM 1350 O O . ASP A 1 168 ? -24.281 17.134 18.275 1.00 86.88 168 ASP A O 1
ATOM 1354 N N . GLY A 1 169 ? -23.222 18.937 19.096 1.00 84.50 169 GLY A N 1
ATOM 1355 C CA . GLY A 1 169 ? -22.378 18.190 20.030 1.00 84.50 169 GLY A CA 1
ATOM 1356 C C . GLY A 1 169 ? -23.158 17.400 21.083 1.00 84.50 169 GLY A C 1
ATOM 1357 O O . GLY A 1 169 ? -22.725 16.308 21.457 1.00 84.50 169 GLY A O 1
ATOM 1358 N N . GLN A 1 170 ? -24.304 17.911 21.538 1.00 86.12 170 GLN A N 1
ATOM 1359 C CA . GLN A 1 170 ? -25.137 17.228 22.526 1.00 86.12 170 GLN A CA 1
ATOM 1360 C C . GLN A 1 170 ? -25.850 16.038 21.887 1.00 86.12 170 GLN A C 1
ATOM 1362 O O . GLN A 1 170 ? -25.770 14.923 22.401 1.00 86.12 170 GLN A O 1
ATOM 1367 N N . VAL A 1 171 ? -26.444 16.243 20.711 1.00 86.44 171 VAL A N 1
ATOM 1368 C CA . VAL A 1 171 ? -27.091 15.159 19.960 1.00 86.44 171 VAL A CA 1
ATOM 1369 C C . VAL A 1 171 ? -26.072 14.085 19.567 1.00 86.44 171 VAL A C 1
ATOM 1371 O O . VAL A 1 171 ? -26.365 12.897 19.645 1.00 86.44 171 VAL A O 1
ATOM 1374 N N . ILE A 1 172 ? -24.846 14.466 19.198 1.00 87.31 172 ILE A N 1
ATOM 1375 C CA . ILE A 1 172 ? -23.758 13.511 18.935 1.00 87.31 172 ILE A CA 1
ATOM 1376 C C . ILE A 1 172 ? -23.456 12.664 20.181 1.00 87.31 172 ILE A C 1
ATOM 1378 O O . ILE A 1 172 ? -23.307 11.448 20.064 1.00 87.31 172 ILE A O 1
ATOM 1382 N N . ALA A 1 173 ? -23.379 13.274 21.367 1.00 86.62 173 ALA A N 1
ATOM 1383 C CA . ALA A 1 173 ? -23.135 12.547 22.612 1.00 86.62 173 ALA A CA 1
ATOM 1384 C C . ALA A 1 173 ? -24.280 11.577 22.951 1.00 86.62 173 ALA A C 1
ATOM 1386 O O . ALA A 1 173 ? -24.023 10.448 23.371 1.00 86.62 173 ALA A O 1
ATOM 1387 N N . GLU A 1 174 ? -25.527 11.985 22.721 1.00 89.19 174 GLU A N 1
ATOM 1388 C CA . GLU A 1 174 ? -26.718 11.153 22.924 1.00 89.19 174 GLU A CA 1
ATOM 1389 C C . GLU A 1 174 ? -26.759 9.965 21.952 1.00 89.19 174 GLU A C 1
ATOM 1391 O O . GLU A 1 174 ? -26.927 8.826 22.388 1.00 89.19 174 GLU A O 1
ATOM 1396 N N . LEU A 1 175 ? -26.513 10.196 20.655 1.00 88.12 175 LEU A N 1
ATOM 1397 C CA . LEU A 1 175 ? -26.426 9.134 19.643 1.00 88.12 175 LEU A CA 1
ATOM 1398 C C . LEU A 1 175 ? -25.294 8.148 19.957 1.00 88.12 175 LEU A C 1
ATOM 1400 O O . LEU A 1 175 ? -25.462 6.935 19.828 1.00 88.12 175 LEU A O 1
ATOM 1404 N N . PHE A 1 176 ? -24.141 8.654 20.399 1.00 86.31 176 PHE A N 1
ATOM 1405 C CA . PHE A 1 176 ? -23.019 7.819 20.817 1.00 86.31 176 PHE A CA 1
ATOM 1406 C C . PHE A 1 176 ? -23.366 6.970 22.041 1.00 86.31 176 PHE A C 1
ATOM 1408 O O . PHE A 1 176 ? -23.125 5.764 22.034 1.00 86.31 176 PHE A O 1
ATOM 1415 N N . SER A 1 177 ? -23.953 7.584 23.069 1.00 87.19 177 SER A N 1
ATOM 1416 C CA . SER A 1 177 ? -24.376 6.897 24.291 1.00 87.19 177 SER A CA 1
ATOM 1417 C C . SER A 1 177 ? -25.405 5.805 23.995 1.00 87.19 177 SER A C 1
ATOM 1419 O O . SER A 1 177 ? -25.237 4.671 24.440 1.00 87.19 177 SER A O 1
ATOM 1421 N N . GLY A 1 178 ? -26.415 6.109 23.174 1.00 85.44 178 GLY A N 1
ATOM 1422 C CA . GLY A 1 178 ? -27.440 5.148 22.766 1.00 85.44 178 GLY A CA 1
ATOM 1423 C C . GLY A 1 178 ? -26.854 3.946 22.026 1.00 85.44 178 GLY A C 1
ATOM 1424 O O . GLY A 1 178 ? -27.155 2.803 22.372 1.00 85.44 178 GLY A O 1
ATOM 1425 N N . PHE A 1 179 ? -25.951 4.186 21.069 1.00 87.25 179 PHE A N 1
ATOM 1426 C CA . PHE A 1 179 ? -25.270 3.104 20.360 1.00 87.25 179 PHE A CA 1
ATOM 1427 C C . PHE A 1 179 ? -24.432 2.242 21.308 1.00 87.25 179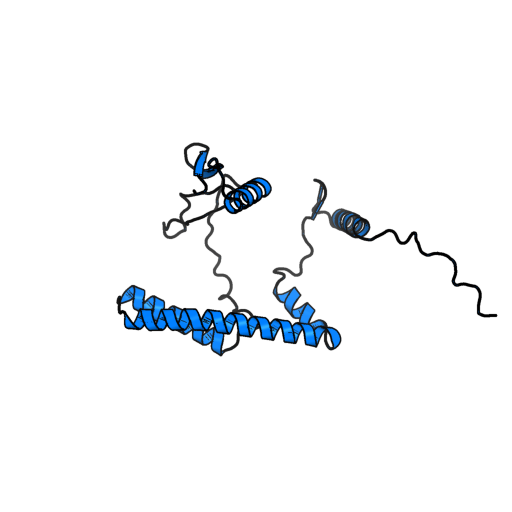 PHE A C 1
ATOM 1429 O O . PHE A 1 179 ? -24.611 1.028 21.340 1.00 87.25 179 PHE A O 1
ATOM 1436 N N . PHE A 1 180 ? -23.542 2.840 22.104 1.00 84.44 180 PHE A N 1
ATOM 1437 C CA . PHE A 1 180 ? -22.670 2.065 22.991 1.00 84.44 180 PHE A CA 1
ATOM 1438 C C . PHE A 1 180 ? -23.464 1.319 24.061 1.00 84.44 180 PHE A C 1
ATOM 1440 O O . PHE A 1 180 ? -23.178 0.151 24.305 1.00 84.44 180 PHE A O 1
ATOM 1447 N N . GLY A 1 181 ? -24.494 1.943 24.635 1.00 84.31 181 GLY A N 1
ATOM 1448 C CA . GLY A 1 181 ? -25.397 1.294 25.582 1.00 84.31 181 GLY A CA 1
ATOM 1449 C C . GLY A 1 181 ? -26.092 0.065 24.993 1.00 84.31 181 GLY A C 1
ATOM 1450 O O . GLY A 1 181 ? -26.212 -0.939 25.680 1.00 84.31 181 GLY A O 1
ATOM 1451 N N . SER A 1 182 ? -26.472 0.099 23.711 1.00 84.06 182 SER A N 1
ATOM 1452 C CA . SER A 1 182 ? -27.116 -1.044 23.041 1.00 84.06 182 SER A CA 1
ATOM 1453 C C . SER A 1 182 ? -26.196 -2.251 22.811 1.00 84.06 182 SER A C 1
ATOM 1455 O O . SER A 1 182 ? -26.680 -3.364 22.616 1.00 84.06 182 SER A O 1
ATOM 1457 N N . VAL A 1 183 ? -24.876 -2.040 22.811 1.00 83.94 183 VAL A N 1
ATOM 1458 C CA . VAL A 1 183 ? -23.874 -3.080 22.525 1.00 83.94 183 VAL A CA 1
ATOM 1459 C C . VAL A 1 183 ? -23.457 -3.830 23.793 1.00 83.94 183 VAL A C 1
ATOM 1461 O O . VAL A 1 183 ? -22.964 -4.955 23.703 1.00 83.94 183 VAL A O 1
ATOM 1464 N N . PHE A 1 184 ? -23.646 -3.234 24.972 1.00 81.81 184 PHE A N 1
ATOM 1465 C CA . PHE A 1 184 ? -23.346 -3.889 26.242 1.00 81.81 184 PHE A CA 1
ATOM 1466 C C . PHE A 1 184 ? -24.556 -4.671 26.756 1.00 81.81 184 PHE A C 1
ATOM 1468 O O . PHE A 1 184 ? -25.691 -4.205 26.702 1.00 81.81 184 PHE A O 1
ATOM 1475 N N . GLU A 1 185 ? -24.305 -5.872 27.280 1.00 76.19 185 GLU A N 1
ATOM 1476 C CA . GLU A 1 185 ? -25.332 -6.651 27.967 1.00 76.19 185 GLU A CA 1
ATOM 1477 C C . GLU A 1 185 ? -25.828 -5.881 29.197 1.00 76.19 185 GLU A C 1
ATOM 1479 O O . GLU A 1 185 ? -25.037 -5.378 29.999 1.00 76.19 185 GLU A O 1
ATOM 1484 N N . ASN A 1 186 ? -27.150 -5.809 29.366 1.00 70.50 186 ASN A N 1
ATOM 1485 C CA . ASN A 1 186 ? -27.736 -5.318 30.605 1.00 70.50 186 ASN A CA 1
ATOM 1486 C C . ASN A 1 186 ? -27.291 -6.239 31.746 1.00 70.50 186 ASN A C 1
ATOM 1488 O O . ASN A 1 186 ? -27.622 -7.425 31.760 1.00 70.50 186 ASN A O 1
ATOM 1492 N N . SER A 1 187 ? -26.582 -5.688 32.729 1.00 62.56 187 SER A N 1
ATOM 1493 C CA . SER A 1 187 ? -26.111 -6.377 33.936 1.00 62.56 187 SER A CA 1
ATOM 1494 C C . SER A 1 187 ? -27.245 -6.722 34.917 1.00 62.56 187 SER A C 1
ATOM 1496 O O . SER A 1 187 ? -27.113 -6.572 36.129 1.00 62.56 187 SER A O 1
ATOM 1498 N N . SER A 1 188 ? -28.382 -7.199 34.411 1.00 60.34 188 SER A N 1
ATOM 1499 C CA . SER A 1 188 ? -29.543 -7.606 35.209 1.00 60.34 188 SER A CA 1
ATOM 1500 C C . SER A 1 188 ? -29.428 -9.026 35.775 1.00 60.34 188 SER A C 1
ATOM 1502 O O . SER A 1 188 ? -30.358 -9.486 36.427 1.00 60.34 188 SER A O 1
ATOM 1504 N N . SER A 1 189 ? -28.316 -9.733 35.553 1.00 57.56 189 SER A N 1
ATOM 1505 C CA . SER A 1 189 ? -28.083 -11.086 36.076 1.00 57.56 189 SER A CA 1
ATOM 1506 C C . SER A 1 189 ? -26.927 -11.144 37.079 1.00 57.56 189 SER A C 1
ATOM 1508 O O . SER A 1 189 ? -26.085 -12.038 37.012 1.00 57.56 189 SER A O 1
ATOM 1510 N N . ILE A 1 190 ? -26.855 -10.193 38.014 1.00 55.06 190 ILE A N 1
ATOM 1511 C CA . ILE A 1 190 ? -26.074 -10.395 39.241 1.00 55.06 190 ILE A CA 1
ATOM 1512 C C . ILE A 1 190 ? -27.014 -11.059 40.251 1.00 55.06 190 ILE A C 1
ATOM 1514 O O . ILE A 1 190 ? -27.823 -10.389 40.888 1.00 55.06 190 ILE A O 1
ATOM 1518 N N . SER A 1 191 ? -26.932 -12.390 40.356 1.00 55.47 191 SER A N 1
ATOM 1519 C CA . SER A 1 191 ? -27.536 -13.148 41.459 1.00 55.47 191 SER A CA 1
ATOM 1520 C C . SER A 1 191 ? -27.016 -12.612 42.793 1.00 55.47 191 SER A C 1
ATOM 1522 O O . SER A 1 191 ? -25.810 -12.595 43.043 1.00 55.47 191 SER A O 1
ATOM 1524 N N . THR A 1 192 ? -27.932 -12.185 43.654 1.00 48.88 192 THR A N 1
ATOM 1525 C CA . THR A 1 192 ? -27.685 -11.698 45.016 1.00 48.88 192 THR A CA 1
ATOM 1526 C C . THR A 1 192 ? -27.415 -12.850 45.989 1.00 48.88 192 THR A C 1
ATOM 1528 O O . THR A 1 192 ? -28.196 -13.055 46.909 1.00 48.88 192 THR A O 1
ATOM 1531 N N . ASP A 1 193 ? -26.330 -13.603 45.790 1.00 50.09 193 ASP A N 1
ATOM 1532 C CA . ASP A 1 193 ? -26.002 -14.774 46.631 1.00 50.09 193 ASP A CA 1
ATOM 1533 C C . ASP A 1 193 ? -24.649 -14.662 47.361 1.00 50.09 193 ASP A C 1
ATOM 1535 O O . ASP A 1 193 ? -24.090 -15.647 47.829 1.00 50.09 193 ASP A O 1
ATOM 1539 N N . ALA A 1 194 ? -24.089 -13.453 47.477 1.00 51.34 194 ALA A N 1
ATOM 1540 C CA . ALA A 1 194 ? -22.777 -13.240 48.098 1.00 51.34 194 ALA A CA 1
ATOM 1541 C C . ALA A 1 194 ? -22.762 -12.103 49.133 1.00 51.34 194 ALA A C 1
ATOM 1543 O O . ALA A 1 194 ? -21.851 -11.276 49.136 1.00 51.34 194 ALA A O 1
ATOM 1544 N N . MET A 1 195 ? -23.764 -12.047 50.018 1.00 46.69 195 MET A N 1
ATOM 1545 C CA . MET A 1 195 ? -23.738 -11.129 51.167 1.00 46.69 195 MET A CA 1
ATOM 1546 C C . MET A 1 195 ? -24.193 -11.771 52.485 1.00 46.69 195 MET A C 1
ATOM 1548 O O . MET A 1 195 ? -24.837 -11.128 53.302 1.00 46.69 195 MET A O 1
ATOM 1552 N N . GLU A 1 196 ? -23.802 -13.022 52.725 1.00 48.94 196 GLU A N 1
ATOM 1553 C CA . GLU A 1 196 ? -23.798 -13.625 54.063 1.00 48.94 196 GLU A CA 1
ATOM 1554 C C . GLU A 1 196 ? -22.467 -14.345 54.274 1.00 48.94 196 GLU A C 1
ATOM 1556 O O . GLU A 1 196 ? -22.352 -15.520 53.973 1.00 48.94 196 GLU A O 1
ATOM 1561 N N . HIS A 1 197 ? -21.431 -13.624 54.701 1.00 45.31 197 HIS A N 1
ATOM 1562 C CA . HIS A 1 197 ? -20.313 -14.160 55.493 1.00 45.31 197 HIS A CA 1
ATOM 1563 C C . HIS A 1 197 ? -19.317 -13.033 55.770 1.00 45.31 197 HIS A C 1
ATOM 1565 O O . HIS A 1 197 ? -18.249 -13.000 55.180 1.00 45.31 197 HIS A O 1
ATOM 1571 N N . TYR A 1 198 ? -19.684 -12.092 56.638 1.00 44.12 198 TYR A N 1
ATOM 1572 C CA . TYR A 1 198 ? -18.751 -11.372 57.515 1.00 44.12 198 TYR A CA 1
ATOM 1573 C C . TYR A 1 198 ? -19.578 -10.700 58.616 1.00 44.12 198 TYR A C 1
ATOM 1575 O O . TYR A 1 198 ? -19.996 -9.550 58.488 1.00 44.12 198 TYR A O 1
ATOM 1583 N N . THR A 1 199 ? -19.806 -11.453 59.689 1.00 49.34 199 THR A N 1
ATOM 1584 C CA . THR A 1 199 ? -20.069 -10.924 61.029 1.00 49.34 199 THR A CA 1
ATOM 1585 C C . THR A 1 199 ? -19.138 -11.633 61.993 1.00 49.34 199 THR A C 1
ATOM 1587 O O . THR A 1 199 ? -18.944 -12.857 61.807 1.00 49.34 199 THR A O 1
#

Foldseek 3Di:
DAFDWDADDPNQWTQTDADVVHDPVRVVVNVVCVVQCWIFGFCDAEPVRDTDPGDIDNDSDDDHDPPPPPDVPDDPPLQDPVLVVLVVLLVVLVVVCVVPVDVVSVVSNVVSVVVNVVSVVVSVVVVVVVQVVCVVPPVVSVVVVVVVPPPDPDDPCWDDDPRDIDSDPVVVVVRVCVVVVVVDDDPPPPPPPPPPDDD

Sequence (199 aa):
MGLLWSPISKGCYLKPVASIPADSKATFILDFLSLCNLSQFNHVKNKNERLLDLVLCTSDVICVEPVEEGNKGNLPHWYSPALRRCLLEKIKYHSRFKKYKNPRDYDAFSMLRSRCKKLEKECYRSFVSRTEECLSSNIKCFWKFVNSKKGSNGLPQTMKLDGVISSDGQVIAELFSGFFGSVFENSSSISTDAMEHYT